Protein AF-A0A7X6LT16-F1 (afdb_monomer)

Secondary structure (DSSP, 8-state):
--HHHHHHHHS-----HHHHHHHHHHHHHHHHHHHHHHHHHTT------THHHIIIIIIHHHHHHHHHHHHHHS---HHHHHHHHHHHHTTHHHHHHHHHHHHHHHHH--SHHHHHHHHHHHHHHHHTHHHHHHHHHHHHHHHHTTSSPPPPS----HHHHHHHHHHHHHHHHHHHH-------

Radius of gyration: 19.16 Å; Cα contacts (8 Å, |Δi|>4): 162; chains: 1; bounding box: 49×52×49 Å

Sequence (184 aa):
MQGWVAALIGSRLRPTYPALSALAAVIWLVVSILIHAVWLLRGAESQPPILMPLLGFVGQLLIGTMSYLLPTTMRGGPGAVRAGVRRLDAGGVFRFTLYNLALVTWLLAQNSALRMAMSLLVLGVLLAFLPLLGSGVKSQLAVLKDKAEPPARGYDAHAVVQLGVAVTTVAVVTVVTGIPTIAF

Solvent-accessible surface area (backbone atoms only — not comparable to full-atom values): 10084 Å² total; per-residue (Å²): 142,67,67,67,60,51,52,61,70,65,48,77,77,76,65,43,40,36,58,52,28,39,52,49,10,51,52,29,40,53,51,46,51,52,53,52,51,53,42,53,76,69,71,50,94,63,80,79,71,60,67,50,33,46,54,39,16,51,49,29,32,51,54,13,48,49,62,52,46,54,45,68,67,65,70,66,61,78,43,22,33,50,33,15,42,55,50,51,38,58,63,27,64,59,49,52,47,52,35,54,53,26,50,47,50,33,75,67,42,83,49,69,66,59,26,50,53,24,49,53,48,36,50,47,54,59,56,53,44,58,64,41,51,55,50,12,53,52,43,19,51,31,31,70,67,73,73,40,81,59,68,73,97,77,82,92,46,71,78,57,50,60,52,49,54,50,52,55,51,56,50,51,52,48,56,72,75,62,64,69,88,76,88,121

pLDDT: mean 70.74, std 12.59, range [34.06, 88.12]

Structure (mmCIF, N/CA/C/O backbone):
data_AF-A0A7X6LT16-F1
#
_entry.id   AF-A0A7X6LT16-F1
#
loop_
_atom_site.group_PDB
_atom_site.id
_atom_site.type_symbol
_atom_site.label_atom_id
_atom_site.label_alt_id
_atom_site.label_comp_id
_atom_site.label_asym_id
_atom_site.label_entity_id
_atom_site.label_seq_id
_atom_site.pdbx_PDB_ins_code
_atom_site.Car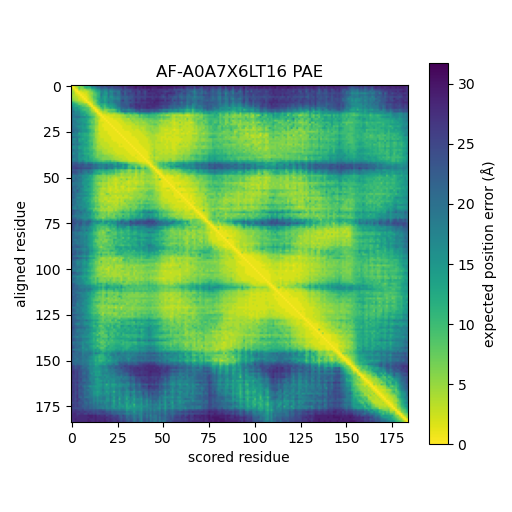tn_x
_atom_site.Cartn_y
_atom_site.Cartn_z
_atom_site.occupancy
_atom_site.B_iso_or_equiv
_atom_site.auth_seq_id
_atom_site.auth_comp_id
_atom_site.auth_asym_id
_atom_site.auth_atom_id
_atom_site.pdbx_PDB_model_num
ATOM 1 N N . MET A 1 1 ? -7.703 -37.193 0.805 1.00 50.16 1 MET A N 1
ATOM 2 C CA . MET A 1 1 ? -7.038 -35.893 1.074 1.00 50.16 1 MET A CA 1
ATOM 3 C C . MET A 1 1 ? -7.789 -34.703 0.431 1.00 50.16 1 MET A C 1
ATOM 5 O O . MET A 1 1 ? -7.155 -33.884 -0.214 1.00 50.16 1 MET A O 1
ATOM 9 N N . GLN A 1 2 ? -9.124 -34.570 0.563 1.00 60.50 2 GLN A N 1
ATOM 10 C CA . GLN A 1 2 ? -9.904 -33.656 -0.315 1.00 60.50 2 GLN A CA 1
ATOM 11 C C . GLN A 1 2 ? -10.831 -32.632 0.384 1.00 60.50 2 GLN A C 1
ATOM 13 O O . GLN A 1 2 ? -11.296 -31.707 -0.271 1.00 60.50 2 GLN A O 1
ATOM 18 N N . GLY A 1 3 ? -11.053 -32.708 1.704 1.00 59.75 3 GLY A N 1
ATOM 19 C CA . GLY A 1 3 ? -11.911 -31.734 2.414 1.00 59.75 3 GLY A CA 1
ATOM 20 C C . GLY A 1 3 ? -11.219 -30.410 2.767 1.00 59.75 3 GLY A C 1
ATOM 21 O O . GLY A 1 3 ? -11.806 -29.338 2.668 1.00 59.75 3 GLY A O 1
ATOM 22 N N . TRP A 1 4 ? -9.938 -30.470 3.129 1.00 50.53 4 TRP A N 1
ATOM 23 C CA . TRP A 1 4 ? -9.161 -29.323 3.620 1.00 50.53 4 TRP A CA 1
ATOM 24 C C . TRP A 1 4 ? -8.823 -28.323 2.507 1.00 50.53 4 TRP A C 1
ATOM 26 O O . TRP A 1 4 ? -8.842 -27.116 2.723 1.00 50.53 4 TRP A O 1
ATOM 36 N N . VAL A 1 5 ? -8.572 -28.827 1.294 1.00 57.88 5 VAL A N 1
ATOM 37 C CA . VAL A 1 5 ? -8.280 -28.008 0.108 1.00 57.88 5 VAL A CA 1
ATOM 38 C C . VAL A 1 5 ? -9.538 -27.263 -0.349 1.00 57.88 5 VAL A C 1
ATOM 40 O O . VAL A 1 5 ? -9.476 -26.068 -0.610 1.00 57.88 5 VAL A O 1
ATOM 43 N N . ALA A 1 6 ? -10.703 -27.919 -0.339 1.00 56.66 6 ALA A N 1
ATOM 44 C CA . ALA A 1 6 ? -11.984 -27.267 -0.616 1.00 56.66 6 ALA A CA 1
ATOM 45 C C . ALA A 1 6 ? -12.377 -26.252 0.474 1.00 56.66 6 ALA A C 1
ATOM 47 O O . ALA A 1 6 ? -12.963 -25.222 0.158 1.00 56.66 6 ALA A O 1
ATOM 48 N N . ALA A 1 7 ? -12.010 -26.487 1.739 1.00 54.34 7 ALA A N 1
ATOM 49 C CA . ALA A 1 7 ? -12.204 -25.521 2.822 1.00 54.34 7 ALA A CA 1
ATOM 50 C C . ALA A 1 7 ? -11.285 -24.289 2.694 1.00 54.34 7 ALA A C 1
ATOM 52 O O . ALA A 1 7 ? -11.718 -23.170 2.968 1.00 54.34 7 ALA A O 1
ATOM 53 N N . LEU A 1 8 ? -10.045 -24.473 2.225 1.00 51.31 8 LEU A N 1
ATOM 54 C CA . LEU A 1 8 ? -9.128 -23.373 1.901 1.00 51.31 8 LEU A CA 1
ATOM 55 C C . LEU A 1 8 ? -9.640 -22.550 0.709 1.00 51.31 8 LEU A C 1
ATOM 57 O O . LEU A 1 8 ? -9.689 -21.323 0.792 1.00 51.31 8 LEU A O 1
ATOM 61 N N . ILE A 1 9 ? -10.089 -23.219 -0.357 1.00 53.44 9 ILE A N 1
ATOM 62 C CA . ILE A 1 9 ? -10.594 -22.587 -1.590 1.00 53.44 9 ILE A CA 1
ATOM 63 C C . ILE A 1 9 ? -11.986 -21.957 -1.386 1.00 53.44 9 ILE A C 1
ATOM 65 O O . ILE A 1 9 ? -12.294 -20.926 -1.976 1.00 53.44 9 ILE A O 1
ATOM 69 N N . GLY A 1 10 ? -12.825 -22.549 -0.532 1.00 44.31 10 GLY A N 1
ATOM 70 C CA . GLY A 1 10 ? -14.183 -22.091 -0.222 1.00 44.31 10 GLY A CA 1
ATOM 71 C C . GLY A 1 10 ? -14.254 -21.011 0.857 1.00 44.31 10 GLY A C 1
ATOM 72 O O . GLY A 1 10 ? -15.321 -20.427 1.075 1.00 44.31 10 GLY A O 1
ATOM 73 N N . SER A 1 11 ? -13.137 -20.709 1.528 1.00 43.31 11 SER A N 1
ATOM 74 C CA . SER A 1 11 ? -13.070 -19.544 2.398 1.00 43.31 11 SER A CA 1
ATOM 75 C C . SER A 1 11 ? -13.257 -18.308 1.520 1.00 43.31 11 SER A C 1
ATOM 77 O O . SER A 1 11 ? -12.430 -17.981 0.672 1.00 43.31 11 SER A O 1
ATOM 79 N N . ARG A 1 12 ? -14.404 -17.633 1.661 1.00 50.56 12 ARG A N 1
ATOM 80 C CA . ARG A 1 12 ? -14.613 -16.319 1.052 1.00 50.56 12 ARG A CA 1
ATOM 81 C C . ARG A 1 12 ? -13.575 -15.400 1.683 1.00 50.56 12 ARG A C 1
ATOM 83 O O . ARG A 1 12 ? -13.837 -14.849 2.753 1.00 50.56 12 ARG A O 1
ATOM 90 N N . LEU A 1 13 ? -12.386 -15.307 1.081 1.00 47.88 13 LEU A N 1
ATOM 91 C CA . LEU A 1 13 ? -11.353 -14.377 1.504 1.00 47.88 13 LEU A CA 1
ATOM 92 C C . LEU A 1 13 ? -12.020 -13.013 1.526 1.00 47.88 13 LEU A C 1
ATOM 94 O O . LEU A 1 13 ? -12.398 -12.483 0.485 1.00 47.88 13 LEU A O 1
ATOM 98 N N . ARG A 1 14 ? -12.243 -12.496 2.735 1.00 55.94 14 ARG A N 1
ATOM 99 C CA . ARG A 1 14 ? -12.723 -11.138 2.933 1.00 55.94 14 ARG A CA 1
ATOM 100 C C . ARG A 1 14 ? -11.511 -10.257 2.664 1.00 55.94 14 ARG A C 1
ATOM 102 O O . ARG A 1 14 ? -10.567 -10.290 3.451 1.00 55.94 14 ARG A O 1
ATOM 109 N N . PRO A 1 15 ? -11.490 -9.526 1.551 1.00 57.03 15 PRO A N 1
ATOM 110 C CA . PRO A 1 15 ? -10.362 -8.707 1.184 1.00 57.03 15 PRO A CA 1
ATOM 111 C C . PRO A 1 15 ? -10.382 -7.446 2.023 1.00 57.03 15 PRO A C 1
ATOM 113 O O . PRO A 1 15 ? -11.049 -6.458 1.726 1.00 57.03 15 PRO A O 1
ATOM 116 N N . THR A 1 16 ? -9.669 -7.528 3.130 1.00 64.81 16 THR A N 1
ATOM 117 C CA . THR A 1 16 ? -9.314 -6.374 3.933 1.00 64.81 16 THR A CA 1
ATOM 118 C C . THR A 1 16 ? -8.084 -5.720 3.309 1.00 64.81 16 THR A C 1
ATOM 120 O O . THR A 1 16 ? -7.302 -6.365 2.599 1.00 64.81 16 THR A O 1
ATOM 123 N N . TYR A 1 17 ? -7.896 -4.427 3.555 1.00 65.38 17 TYR A N 1
ATOM 124 C CA . TYR A 1 17 ? -6.717 -3.709 3.080 1.00 65.38 17 TYR A CA 1
ATOM 125 C C . TYR A 1 17 ? -5.390 -4.377 3.508 1.00 65.38 17 TYR A C 1
ATOM 127 O O . TYR A 1 17 ? -4.515 -4.528 2.651 1.00 65.38 17 TYR A O 1
ATOM 135 N N . PRO A 1 18 ? -5.240 -4.876 4.757 1.00 72.44 18 PRO A N 1
ATOM 136 C CA . PRO A 1 18 ? -4.084 -5.672 5.167 1.00 72.44 18 PRO A CA 1
ATOM 137 C C . PRO A 1 18 ? -3.790 -6.869 4.260 1.00 72.44 18 PRO A C 1
ATOM 139 O O . PRO A 1 18 ? -2.642 -7.075 3.873 1.00 72.44 18 PRO A O 1
ATOM 142 N N . ALA A 1 19 ? -4.820 -7.643 3.899 1.00 69.06 19 ALA A N 1
ATOM 143 C CA . ALA A 1 19 ? -4.662 -8.845 3.087 1.00 69.06 19 ALA A CA 1
ATOM 144 C C . ALA A 1 19 ? -4.250 -8.506 1.646 1.00 69.06 19 ALA A C 1
ATOM 146 O O . ALA A 1 19 ? -3.342 -9.131 1.101 1.00 69.06 19 ALA A O 1
ATOM 147 N N . LEU A 1 20 ? -4.868 -7.478 1.053 1.00 69.88 20 LEU A N 1
ATOM 148 C CA . LEU A 1 20 ? -4.522 -7.000 -0.290 1.00 69.88 20 LEU A CA 1
ATOM 149 C C . LEU A 1 20 ? -3.093 -6.444 -0.348 1.00 69.88 20 LEU A C 1
ATOM 151 O O . LEU A 1 20 ? -2.340 -6.767 -1.262 1.00 69.88 20 LEU A O 1
ATOM 155 N N . SER A 1 21 ? -2.703 -5.645 0.648 1.00 75.12 21 SER A N 1
ATOM 156 C CA . SER A 1 21 ? -1.362 -5.061 0.737 1.00 75.12 21 SER A CA 1
ATOM 157 C C . SER A 1 21 ? -0.282 -6.130 0.941 1.00 75.12 21 SER A C 1
ATOM 159 O O . SER A 1 21 ? 0.774 -6.057 0.322 1.00 75.12 21 SER A O 1
ATOM 161 N N . ALA A 1 22 ? -0.553 -7.158 1.754 1.00 76.25 22 ALA A N 1
ATOM 162 C CA . ALA A 1 22 ? 0.363 -8.282 1.940 1.00 76.25 22 ALA A CA 1
ATOM 163 C C . ALA A 1 22 ? 0.531 -9.116 0.659 1.00 76.25 22 ALA A C 1
ATOM 165 O O . ALA A 1 22 ? 1.651 -9.476 0.303 1.00 76.25 22 ALA A O 1
ATOM 166 N N . LEU A 1 23 ? -0.563 -9.390 -0.062 1.00 75.69 23 LEU A N 1
ATOM 167 C CA . LEU A 1 23 ? -0.511 -10.121 -1.329 1.00 75.69 23 LEU A CA 1
ATOM 168 C C . LEU A 1 23 ? 0.286 -9.351 -2.391 1.00 75.69 23 LEU A C 1
ATOM 170 O O . LEU A 1 23 ? 1.146 -9.930 -3.051 1.00 75.69 23 LEU A O 1
ATOM 174 N N . ALA A 1 24 ? 0.055 -8.044 -2.518 1.00 74.06 24 ALA A N 1
ATOM 175 C CA . ALA A 1 24 ? 0.825 -7.213 -3.439 1.00 74.06 24 ALA A CA 1
ATOM 176 C C . ALA A 1 24 ? 2.308 -7.137 -3.059 1.00 74.06 24 ALA A C 1
ATOM 178 O O . ALA A 1 24 ? 3.152 -7.238 -3.947 1.00 74.06 24 ALA A O 1
ATOM 179 N N . ALA A 1 25 ? 2.636 -7.072 -1.765 1.00 76.94 25 ALA A N 1
ATOM 180 C CA . ALA A 1 25 ? 4.022 -7.097 -1.314 1.00 76.94 25 ALA A CA 1
ATOM 181 C C . ALA A 1 25 ? 4.747 -8.373 -1.773 1.00 76.94 25 ALA A C 1
ATOM 183 O O . ALA A 1 25 ? 5.861 -8.304 -2.292 1.00 76.94 25 ALA A O 1
ATOM 184 N N . VAL A 1 26 ? 4.104 -9.538 -1.632 1.00 75.56 26 VAL A N 1
ATOM 185 C CA . VAL A 1 26 ? 4.654 -10.818 -2.109 1.00 75.56 26 VAL A CA 1
ATOM 186 C C . VAL A 1 26 ? 4.839 -10.808 -3.627 1.00 75.56 26 VAL A C 1
ATOM 188 O O . VAL A 1 26 ? 5.882 -11.243 -4.109 1.00 75.56 26 VAL A O 1
ATOM 191 N N . ILE A 1 27 ? 3.875 -10.270 -4.382 1.00 78.31 27 ILE A N 1
ATOM 192 C CA . ILE A 1 27 ? 3.998 -10.133 -5.840 1.00 78.31 27 ILE A CA 1
ATOM 193 C C . ILE A 1 27 ? 5.218 -9.274 -6.198 1.00 78.31 27 ILE A C 1
ATOM 195 O O . ILE A 1 27 ? 6.037 -9.696 -7.011 1.00 78.31 27 ILE A O 1
ATOM 199 N N . TRP A 1 28 ? 5.393 -8.112 -5.563 1.00 77.50 28 TRP A N 1
ATOM 200 C CA . TRP A 1 28 ? 6.551 -7.242 -5.791 1.00 77.50 28 TRP A CA 1
ATOM 201 C C . TRP A 1 28 ? 7.880 -7.919 -5.462 1.00 77.50 28 TRP A C 1
ATOM 203 O O . TRP A 1 28 ? 8.844 -7.766 -6.214 1.00 77.50 28 TRP A O 1
ATOM 213 N N . LEU A 1 29 ? 7.927 -8.697 -4.379 1.00 79.69 29 LEU A N 1
ATOM 214 C CA . LEU A 1 29 ? 9.110 -9.469 -4.014 1.00 79.69 29 LEU A CA 1
ATOM 215 C C . LEU A 1 29 ? 9.461 -10.479 -5.111 1.00 79.69 29 LEU A C 1
ATOM 217 O O . LEU A 1 29 ? 10.578 -10.456 -5.626 1.00 79.69 29 LEU A O 1
ATOM 221 N N . VAL A 1 30 ? 8.500 -11.314 -5.515 1.00 78.62 30 VAL A N 1
ATOM 222 C CA . VAL A 1 30 ? 8.700 -12.332 -6.557 1.00 78.62 30 VAL A CA 1
ATOM 223 C C . VAL A 1 30 ? 9.152 -11.688 -7.867 1.00 78.62 30 VAL A C 1
ATOM 225 O O . VAL A 1 30 ? 10.136 -12.127 -8.455 1.00 78.62 30 VAL A O 1
ATOM 228 N N . VAL A 1 31 ? 8.495 -10.610 -8.297 1.00 77.06 31 VAL A N 1
ATOM 229 C CA . VAL A 1 31 ? 8.849 -9.902 -9.535 1.00 77.06 31 VAL A CA 1
ATOM 230 C C . VAL A 1 31 ? 10.266 -9.328 -9.463 1.00 77.06 31 VAL A C 1
ATOM 232 O O . VAL A 1 31 ? 11.032 -9.496 -10.410 1.00 77.06 31 VAL A O 1
ATOM 235 N N . SER A 1 32 ? 10.649 -8.698 -8.348 1.00 77.81 32 SER A N 1
ATOM 236 C CA . SER A 1 32 ? 11.998 -8.135 -8.188 1.00 77.81 32 SER A CA 1
ATOM 237 C C . SER A 1 32 ? 13.097 -9.202 -8.275 1.00 77.81 32 SER A C 1
ATOM 239 O O . SER A 1 32 ? 14.120 -8.981 -8.925 1.00 77.81 32 SER A O 1
ATOM 241 N N . ILE A 1 33 ? 12.852 -10.385 -7.697 1.00 82.19 33 ILE A N 1
ATOM 242 C CA . ILE A 1 33 ? 13.766 -11.531 -7.754 1.00 82.19 33 ILE A CA 1
ATOM 243 C C . ILE A 1 33 ? 13.855 -12.070 -9.182 1.00 82.19 33 ILE A C 1
ATOM 245 O O . ILE A 1 33 ? 14.957 -12.283 -9.679 1.00 82.19 33 ILE A O 1
ATOM 249 N N . LEU A 1 34 ? 12.717 -12.265 -9.857 1.00 82.56 34 LEU A N 1
ATOM 250 C CA . LEU A 1 34 ? 12.684 -12.788 -11.225 1.00 82.56 34 LEU A CA 1
ATOM 251 C C . LEU A 1 34 ? 13.397 -11.861 -12.209 1.00 82.56 34 LEU A C 1
ATOM 253 O O . LEU A 1 34 ? 14.179 -12.337 -13.027 1.00 82.56 34 LEU A O 1
ATOM 257 N N . ILE A 1 35 ? 13.172 -10.548 -12.109 1.00 79.00 35 ILE A N 1
ATOM 258 C CA . ILE A 1 35 ? 13.882 -9.567 -12.933 1.00 79.00 35 ILE A CA 1
ATOM 259 C C . ILE A 1 35 ? 15.383 -9.697 -12.687 1.00 79.00 35 ILE A C 1
ATOM 261 O O . ILE A 1 35 ? 16.127 -9.939 -13.633 1.00 79.00 35 ILE A O 1
ATOM 265 N N . HIS A 1 36 ? 15.835 -9.612 -11.434 1.00 78.75 36 HIS A N 1
ATOM 266 C CA . HIS A 1 36 ? 17.263 -9.687 -11.127 1.00 78.75 36 HIS A CA 1
ATOM 267 C C . HIS A 1 36 ? 17.902 -11.008 -11.588 1.00 78.75 36 HIS A C 1
ATOM 269 O O . HIS A 1 36 ? 18.980 -10.996 -12.177 1.00 78.75 36 HIS A O 1
ATOM 275 N N . ALA A 1 37 ? 17.207 -12.136 -11.415 1.00 81.56 37 ALA A N 1
ATOM 276 C CA . ALA A 1 37 ? 17.652 -13.435 -11.907 1.00 81.56 37 ALA A CA 1
ATOM 277 C C . ALA A 1 37 ? 17.819 -13.447 -13.437 1.00 81.56 37 ALA A C 1
ATOM 279 O O . ALA A 1 37 ? 18.831 -13.929 -13.936 1.00 81.56 37 ALA A O 1
ATOM 280 N N . VAL A 1 38 ? 16.874 -12.873 -14.192 1.00 80.12 38 VAL A N 1
ATOM 281 C CA . VAL A 1 38 ? 16.978 -12.762 -15.658 1.00 80.12 38 VAL A CA 1
ATOM 282 C C . VAL A 1 38 ? 18.161 -11.885 -16.079 1.00 80.12 38 VAL A C 1
ATOM 284 O O . VAL A 1 38 ? 18.839 -12.226 -17.045 1.00 80.12 38 VAL A O 1
ATOM 287 N N . TRP A 1 39 ? 18.438 -10.787 -15.370 1.00 79.62 39 TRP A N 1
ATOM 288 C CA . TRP A 1 39 ? 19.600 -9.929 -15.643 1.00 79.62 39 TRP A CA 1
ATOM 289 C C . TRP A 1 39 ? 20.927 -10.667 -15.422 1.00 79.62 39 TRP A C 1
ATOM 291 O O . TRP A 1 39 ? 21.784 -10.651 -16.305 1.00 79.62 39 TRP A O 1
ATOM 301 N N . LEU A 1 40 ? 21.056 -11.386 -14.302 1.00 82.31 40 LEU A N 1
ATOM 302 C CA . LEU A 1 40 ? 22.233 -12.209 -14.004 1.00 82.31 40 LEU A CA 1
ATOM 303 C C . LEU A 1 40 ? 22.444 -13.307 -15.057 1.00 82.31 40 LEU A C 1
ATOM 305 O O . LEU A 1 40 ? 23.556 -13.494 -15.544 1.00 82.31 40 LEU A O 1
ATOM 309 N N . LEU A 1 41 ? 21.372 -13.993 -15.467 1.00 85.44 41 LEU A N 1
ATOM 310 C CA . LEU A 1 41 ? 21.430 -15.034 -16.501 1.00 85.44 41 LEU A CA 1
ATOM 311 C C . LEU A 1 41 ? 21.820 -14.495 -17.885 1.00 85.44 41 LEU A C 1
ATOM 313 O O . LEU A 1 41 ? 22.342 -15.243 -18.707 1.00 85.44 41 LEU A O 1
ATOM 317 N N . ARG A 1 42 ? 21.583 -13.206 -18.155 1.00 83.00 42 ARG A N 1
ATOM 318 C CA . ARG A 1 42 ? 21.998 -12.527 -19.393 1.00 83.00 42 ARG A CA 1
ATOM 319 C C . ARG A 1 42 ? 23.446 -12.026 -19.352 1.00 83.00 42 ARG A C 1
ATOM 321 O O . ARG A 1 42 ? 23.879 -11.397 -20.312 1.00 83.00 42 ARG A O 1
ATOM 328 N N . GLY A 1 43 ? 24.182 -12.293 -18.272 1.00 78.25 43 GLY A N 1
ATOM 329 C CA . GLY A 1 43 ? 25.577 -11.878 -18.117 1.00 78.25 43 GLY A CA 1
ATOM 330 C C . GLY A 1 43 ? 25.753 -10.375 -17.895 1.00 78.25 43 GLY A C 1
ATOM 331 O O . GLY A 1 43 ? 26.832 -9.848 -18.143 1.00 78.25 43 GLY A O 1
ATOM 332 N N . ALA A 1 44 ? 24.705 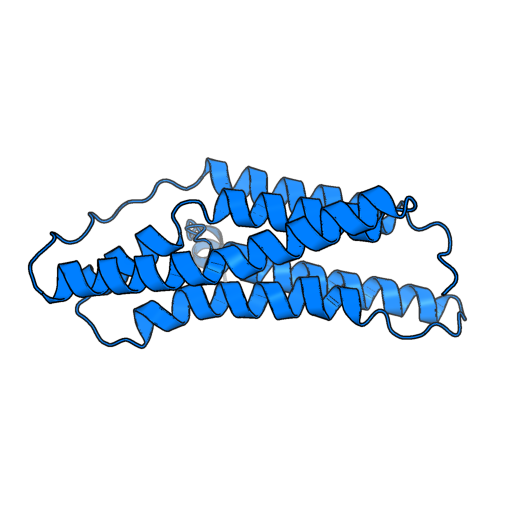-9.671 -17.464 1.00 74.44 44 ALA A N 1
ATOM 333 C CA . ALA A 1 44 ? 24.813 -8.258 -17.139 1.00 74.44 44 ALA A CA 1
ATOM 334 C C . ALA A 1 44 ? 25.423 -8.080 -15.741 1.00 74.44 44 ALA A C 1
ATOM 336 O O . ALA A 1 44 ? 24.865 -8.562 -14.753 1.00 74.44 44 ALA A O 1
ATOM 337 N N . GLU A 1 45 ? 26.523 -7.331 -15.638 1.00 64.19 45 GLU A N 1
ATOM 338 C CA . GLU A 1 45 ? 26.979 -6.783 -14.357 1.00 64.19 45 GLU A CA 1
ATOM 339 C C . GLU A 1 45 ? 26.054 -5.628 -13.956 1.00 64.19 45 GLU A C 1
ATOM 341 O O . GLU A 1 45 ? 26.325 -4.460 -14.213 1.00 64.19 45 GLU A O 1
ATOM 346 N N . SER A 1 46 ? 24.893 -5.963 -13.392 1.00 64.81 46 SER A N 1
ATOM 347 C CA . SER A 1 46 ? 23.914 -4.976 -12.932 1.00 64.81 46 SER A CA 1
ATOM 348 C C . SER A 1 46 ? 23.878 -4.917 -11.411 1.00 64.81 46 SER A C 1
ATOM 350 O O . SER A 1 46 ? 23.786 -5.960 -10.752 1.00 64.81 46 SER A O 1
ATOM 352 N N . GLN A 1 47 ? 23.850 -3.707 -10.851 1.00 73.19 47 GLN A N 1
ATOM 353 C CA . GLN A 1 47 ? 23.545 -3.519 -9.435 1.00 73.19 47 GLN A CA 1
ATOM 354 C C . GLN A 1 47 ? 22.153 -4.091 -9.098 1.00 73.19 47 GLN A C 1
ATOM 356 O O . GLN A 1 47 ? 21.232 -4.017 -9.919 1.00 73.19 47 GLN A O 1
ATOM 361 N N . PRO A 1 48 ? 21.961 -4.663 -7.895 1.00 71.38 48 PRO A N 1
ATOM 362 C CA . PRO A 1 48 ? 20.669 -5.201 -7.492 1.00 71.38 48 PRO A CA 1
ATOM 363 C C . PRO A 1 48 ? 19.594 -4.097 -7.466 1.00 71.38 48 PRO A C 1
ATOM 365 O O . PRO A 1 48 ? 19.859 -2.991 -6.985 1.00 71.38 48 PRO A O 1
ATOM 368 N N . PRO A 1 49 ? 18.357 -4.368 -7.932 1.00 75.06 49 PRO A N 1
ATOM 369 C CA . PRO A 1 49 ? 17.317 -3.351 -8.094 1.00 75.06 49 PRO A CA 1
ATOM 370 C C . PRO A 1 49 ? 16.634 -3.001 -6.760 1.00 75.06 49 PRO A C 1
ATOM 372 O O . PRO A 1 49 ? 15.434 -3.196 -6.614 1.00 75.06 49 PRO A O 1
ATOM 375 N N . ILE A 1 50 ? 17.378 -2.473 -5.781 1.00 80.06 50 ILE A N 1
ATOM 376 C CA . ILE A 1 50 ? 16.969 -2.311 -4.367 1.00 80.06 50 ILE A CA 1
ATOM 377 C C . ILE A 1 50 ? 15.666 -1.513 -4.189 1.00 80.06 50 ILE A C 1
ATOM 379 O O . ILE A 1 50 ? 14.865 -1.826 -3.308 1.00 80.06 50 ILE A O 1
ATOM 383 N N . LEU A 1 51 ? 15.412 -0.505 -5.028 1.00 79.81 51 LEU A N 1
ATOM 384 C CA . LEU A 1 51 ? 14.233 0.361 -4.895 1.00 79.81 51 LEU A CA 1
ATOM 385 C C . LEU A 1 51 ? 12.913 -0.384 -5.138 1.00 79.81 51 LEU A C 1
ATOM 387 O O . LEU A 1 51 ? 11.902 -0.062 -4.515 1.00 79.81 51 LEU A O 1
ATOM 391 N N . MET A 1 52 ? 12.922 -1.397 -6.005 1.00 79.25 52 MET A N 1
ATOM 392 C CA . MET A 1 52 ? 11.730 -2.162 -6.368 1.00 79.25 52 MET A CA 1
ATOM 393 C C . MET A 1 52 ? 11.189 -3.017 -5.200 1.00 79.25 52 MET A C 1
ATOM 395 O O . MET A 1 52 ? 10.032 -2.814 -4.827 1.00 79.25 52 MET A O 1
ATOM 399 N N . PRO A 1 53 ? 11.973 -3.908 -4.552 1.00 80.94 53 PRO A N 1
ATOM 400 C CA . PRO A 1 53 ? 11.528 -4.618 -3.357 1.00 80.94 53 PRO A CA 1
ATOM 401 C C . PRO A 1 53 ? 11.385 -3.687 -2.146 1.00 80.94 53 PRO A C 1
ATOM 403 O O . PRO A 1 53 ? 10.522 -3.925 -1.305 1.00 80.94 53 PRO A O 1
ATOM 406 N N . LEU A 1 54 ? 12.160 -2.602 -2.035 1.00 82.94 54 LEU A N 1
ATOM 407 C CA . LEU A 1 54 ? 12.016 -1.680 -0.905 1.00 82.94 54 LEU A CA 1
ATOM 408 C C . LEU A 1 54 ? 10.645 -0.987 -0.906 1.00 82.94 54 LEU A C 1
ATOM 410 O O . LEU A 1 54 ? 9.943 -0.985 0.104 1.00 82.94 54 LEU A O 1
ATOM 414 N N . LEU A 1 55 ? 10.235 -0.422 -2.042 1.00 82.06 55 LEU A N 1
ATOM 415 C CA . LEU A 1 55 ? 8.949 0.266 -2.146 1.00 82.06 55 LEU A CA 1
ATOM 416 C C . LEU A 1 55 ? 7.798 -0.738 -2.280 1.00 82.06 55 LEU A C 1
ATOM 418 O O . LEU A 1 55 ? 6.843 -0.691 -1.508 1.00 82.06 55 LEU A O 1
ATOM 422 N N . GLY A 1 56 ? 7.919 -1.685 -3.211 1.00 79.94 56 GLY A N 1
ATOM 423 C CA . GLY A 1 56 ? 6.859 -2.631 -3.541 1.00 79.94 56 GLY A CA 1
ATOM 424 C C . GLY A 1 56 ? 6.615 -3.697 -2.474 1.00 79.94 56 GLY A C 1
ATOM 425 O O . GLY A 1 56 ? 5.468 -3.980 -2.157 1.00 79.94 56 GLY A O 1
ATOM 426 N N . PHE A 1 57 ? 7.667 -4.264 -1.880 1.00 83.19 57 PHE A N 1
ATOM 427 C CA . PHE A 1 57 ? 7.528 -5.292 -0.845 1.00 83.19 57 PHE A CA 1
ATOM 428 C C . PHE A 1 57 ? 7.548 -4.690 0.560 1.00 83.19 57 PHE A C 1
ATOM 430 O O . PHE A 1 57 ? 6.548 -4.782 1.270 1.00 83.19 57 PHE A O 1
ATOM 437 N N . VAL A 1 58 ? 8.642 -4.041 0.973 1.00 83.44 58 VAL A N 1
ATOM 438 C CA . VAL A 1 58 ? 8.803 -3.606 2.374 1.00 83.44 58 VAL A CA 1
ATOM 439 C C . VAL A 1 58 ? 7.763 -2.550 2.751 1.00 83.44 58 VAL A C 1
ATOM 441 O O . VAL A 1 58 ? 7.096 -2.686 3.778 1.00 83.44 58 VAL A O 1
ATOM 444 N N . GLY A 1 59 ? 7.565 -1.536 1.903 1.00 81.75 59 GLY A N 1
ATOM 445 C CA . GLY A 1 59 ? 6.580 -0.477 2.139 1.00 81.75 59 GLY A CA 1
ATOM 446 C C . GLY A 1 59 ? 5.147 -1.006 2.267 1.00 81.75 59 GLY A C 1
ATOM 447 O O . GLY A 1 59 ? 4.447 -0.691 3.233 1.00 81.75 59 GLY A O 1
ATOM 448 N N . GLN A 1 60 ? 4.712 -1.851 1.327 1.00 81.00 60 GLN A N 1
ATOM 449 C CA . GLN A 1 60 ? 3.361 -2.423 1.343 1.00 81.00 60 GLN A CA 1
ATOM 450 C C . GLN A 1 60 ? 3.158 -3.444 2.459 1.00 81.00 60 GLN A C 1
ATOM 452 O O . GLN A 1 60 ? 2.090 -3.468 3.080 1.00 81.00 60 GLN A O 1
ATOM 457 N N . LEU A 1 61 ? 4.163 -4.274 2.741 1.00 83.00 61 LEU A N 1
ATOM 458 C CA . LEU A 1 61 ? 4.068 -5.267 3.800 1.00 83.00 61 LEU A CA 1
ATOM 459 C C . LEU A 1 61 ? 3.954 -4.581 5.157 1.00 83.00 61 LEU A C 1
ATOM 461 O O . LEU A 1 61 ? 3.075 -4.945 5.935 1.00 83.00 61 LEU A O 1
ATOM 465 N N . LEU A 1 62 ? 4.781 -3.565 5.421 1.00 83.69 62 LEU A N 1
ATOM 466 C CA . LEU A 1 62 ? 4.765 -2.823 6.678 1.00 83.69 62 LEU A CA 1
ATOM 467 C C . LEU A 1 62 ? 3.417 -2.134 6.901 1.00 83.69 62 LEU A C 1
ATOM 469 O O . LEU A 1 62 ? 2.808 -2.290 7.956 1.00 83.69 62 LEU A O 1
ATOM 473 N N . ILE A 1 63 ? 2.908 -1.407 5.905 1.00 81.12 63 ILE A N 1
ATOM 474 C CA . ILE A 1 63 ? 1.628 -0.702 6.046 1.00 81.12 63 ILE A CA 1
ATOM 475 C C . ILE A 1 63 ? 0.465 -1.689 6.186 1.00 81.12 63 ILE A C 1
ATOM 477 O O . ILE A 1 63 ? -0.409 -1.499 7.038 1.00 81.12 63 ILE A O 1
ATOM 481 N N . GLY A 1 64 ? 0.463 -2.759 5.389 1.00 80.00 64 GLY A N 1
ATOM 482 C CA . GLY A 1 64 ? -0.554 -3.805 5.449 1.00 80.00 64 GLY A CA 1
ATOM 483 C C . GLY A 1 64 ? -0.590 -4.492 6.810 1.00 80.00 64 GLY A C 1
ATOM 484 O O . GLY A 1 64 ? -1.644 -4.570 7.441 1.00 80.00 64 GLY A O 1
ATOM 485 N N . THR A 1 65 ? 0.569 -4.926 7.305 1.00 80.44 65 THR A N 1
ATOM 486 C CA . THR A 1 65 ? 0.677 -5.581 8.615 1.00 80.44 65 THR A CA 1
ATOM 487 C C . THR A 1 65 ? 0.345 -4.634 9.759 1.00 80.44 65 THR A C 1
ATOM 489 O O . THR A 1 65 ? -0.446 -5.008 10.620 1.00 80.44 65 THR A O 1
ATOM 492 N N . MET A 1 66 ? 0.845 -3.394 9.764 1.00 76.56 66 MET A N 1
ATOM 493 C CA . MET A 1 66 ? 0.537 -2.425 10.826 1.00 76.56 66 MET A CA 1
ATOM 494 C C . MET A 1 66 ? -0.950 -2.078 10.894 1.00 76.56 66 MET A C 1
ATOM 496 O O . MET A 1 66 ? -1.497 -1.933 11.986 1.00 76.56 66 MET A O 1
ATOM 500 N N . SER A 1 67 ? -1.635 -2.029 9.751 1.00 74.56 67 SER A N 1
ATOM 501 C CA . SER A 1 67 ? -3.088 -1.814 9.699 1.00 74.56 67 SER A CA 1
ATOM 502 C C . SER A 1 67 ? -3.883 -2.911 10.421 1.00 74.56 67 SER A C 1
ATOM 504 O O . SER A 1 67 ? -4.994 -2.662 10.883 1.00 74.56 67 SER A O 1
ATOM 506 N N . TYR A 1 68 ? -3.320 -4.118 10.542 1.00 72.69 68 TYR A N 1
ATOM 507 C CA . TYR A 1 68 ? -3.935 -5.247 11.241 1.00 72.69 68 TYR A CA 1
ATOM 508 C C . TYR A 1 68 ? -3.405 -5.439 12.667 1.00 72.69 68 TYR A C 1
ATOM 510 O O . TYR A 1 68 ? -4.167 -5.751 13.585 1.00 72.69 68 TYR A O 1
ATOM 518 N N . LEU A 1 69 ? -2.104 -5.239 12.874 1.00 77.69 69 LEU A N 1
ATOM 519 C CA . LEU A 1 69 ? -1.462 -5.428 14.170 1.00 77.69 69 LEU A CA 1
ATOM 520 C C . LEU A 1 69 ? -1.885 -4.351 15.165 1.00 77.69 69 LEU A C 1
ATOM 522 O O . LEU A 1 69 ? -2.127 -4.662 16.326 1.00 77.69 69 LEU A O 1
ATOM 526 N N . LEU A 1 70 ? -2.039 -3.099 14.734 1.00 74.69 70 LEU A N 1
ATOM 527 C CA . LEU A 1 70 ? -2.325 -1.995 15.651 1.00 74.69 70 LEU A CA 1
ATOM 528 C C . LEU A 1 70 ? -3.687 -2.153 16.366 1.00 74.69 70 LEU A C 1
ATOM 530 O O . LEU A 1 70 ? -3.715 -2.089 17.595 1.00 74.69 70 LEU A O 1
ATOM 534 N N . PRO A 1 71 ? -4.794 -2.497 15.675 1.00 66.75 71 PRO A N 1
ATOM 535 C CA . PRO A 1 71 ? -6.069 -2.768 16.343 1.00 66.75 71 PRO A CA 1
ATOM 536 C C . PRO A 1 71 ? -6.054 -4.023 17.224 1.00 66.75 71 PRO A C 1
ATOM 538 O O . PRO A 1 71 ? -6.715 -4.056 18.261 1.00 66.75 71 PRO A O 1
ATOM 541 N N . THR A 1 72 ? -5.328 -5.066 16.812 1.00 69.56 72 THR A N 1
ATOM 542 C CA . THR A 1 72 ? -5.342 -6.377 17.487 1.00 69.56 72 THR A CA 1
ATOM 543 C C . THR A 1 72 ? -4.435 -6.420 18.718 1.00 69.56 72 THR A C 1
ATOM 545 O O . THR A 1 72 ? -4.738 -7.122 19.680 1.00 69.56 72 THR A O 1
ATOM 548 N N . THR A 1 73 ? -3.366 -5.621 18.731 1.00 76.38 73 THR A N 1
ATOM 549 C CA . THR A 1 73 ? -2.429 -5.499 19.862 1.00 76.38 73 THR A CA 1
ATOM 550 C C . THR A 1 73 ? -2.889 -4.512 20.931 1.00 76.38 73 THR A C 1
ATOM 552 O O . THR A 1 73 ? -2.578 -4.709 22.104 1.00 76.38 73 THR A O 1
ATOM 555 N N . MET A 1 74 ? -3.698 -3.506 20.576 1.00 68.38 74 MET A N 1
ATOM 556 C CA . MET A 1 74 ? -4.205 -2.469 21.489 1.00 68.38 74 MET A CA 1
ATOM 557 C C . MET A 1 74 ? -5.178 -2.955 22.586 1.00 68.38 74 MET A C 1
ATOM 559 O O . MET A 1 74 ? -5.747 -2.111 23.265 1.00 68.38 74 MET A O 1
ATOM 563 N N . ARG A 1 75 ? -5.358 -4.273 22.788 1.00 63.22 75 ARG A N 1
ATOM 564 C CA . ARG A 1 75 ? -6.211 -4.912 23.819 1.00 63.22 75 ARG A CA 1
ATOM 565 C C . ARG A 1 75 ? -7.542 -4.176 24.053 1.00 63.22 75 ARG A C 1
ATOM 567 O O . ARG A 1 75 ? -7.653 -3.271 24.868 1.00 63.22 75 ARG A O 1
ATOM 574 N N . GLY A 1 76 ? -8.597 -4.617 23.376 1.00 66.69 76 GLY A N 1
ATOM 575 C CA . GLY A 1 76 ? -9.957 -4.121 23.589 1.00 66.69 76 GLY A CA 1
ATOM 576 C C . GLY A 1 76 ? -10.988 -5.181 23.226 1.00 66.69 76 GLY A C 1
ATOM 577 O O . GLY A 1 76 ? -10.676 -6.128 22.502 1.00 66.69 76 GLY A O 1
ATOM 578 N N . GLY A 1 77 ? -12.217 -5.040 23.732 1.00 77.19 77 GLY A N 1
ATOM 579 C CA . GLY A 1 77 ? -13.299 -5.979 23.432 1.00 77.19 77 GLY A CA 1
ATOM 580 C C . GLY A 1 77 ? -13.540 -6.135 21.916 1.00 77.19 77 GLY A C 1
ATOM 581 O O . GLY A 1 77 ? -13.253 -5.209 21.148 1.00 77.19 77 GLY A O 1
ATOM 582 N N . PRO A 1 78 ? -14.112 -7.265 21.449 1.00 75.38 78 PRO A N 1
ATOM 583 C CA . PRO A 1 78 ? -14.236 -7.588 20.022 1.00 75.38 78 PRO A CA 1
ATOM 584 C C . PRO A 1 78 ? -14.926 -6.510 19.171 1.00 75.38 78 PRO A C 1
ATOM 586 O O . PRO A 1 78 ? -14.700 -6.441 17.965 1.00 75.38 78 PRO A O 1
ATOM 589 N N . GLY A 1 79 ? -15.795 -5.691 19.772 1.00 74.56 79 GLY A N 1
ATOM 590 C CA . GLY A 1 79 ? -16.459 -4.564 19.111 1.00 74.56 79 GLY A CA 1
ATOM 591 C C . GLY A 1 79 ? -15.529 -3.392 18.790 1.00 74.56 79 GLY A C 1
ATOM 592 O O . GLY A 1 79 ? -15.590 -2.853 17.686 1.00 74.56 79 GLY A O 1
ATOM 593 N N . ALA A 1 80 ? -14.624 -3.049 19.708 1.00 73.75 80 ALA A N 1
ATOM 594 C CA . ALA A 1 80 ? -13.692 -1.935 19.550 1.00 73.75 80 ALA A CA 1
ATOM 595 C C . ALA A 1 80 ? -12.656 -2.217 18.449 1.00 73.75 80 ALA A C 1
ATOM 597 O O . ALA A 1 80 ? -12.379 -1.354 17.617 1.00 73.75 80 ALA A O 1
ATOM 598 N N . VAL A 1 81 ? -12.163 -3.460 18.376 1.00 75.19 81 VAL A N 1
ATOM 599 C CA . VAL A 1 81 ? -11.246 -3.905 17.311 1.00 75.19 81 VAL A CA 1
ATOM 600 C C . VAL A 1 81 ? -11.910 -3.798 15.933 1.00 75.19 81 VAL A C 1
ATOM 602 O O . VAL A 1 81 ? -11.303 -3.293 14.991 1.00 75.19 81 VAL A O 1
ATOM 605 N N . ARG A 1 82 ? -13.186 -4.200 15.803 1.00 74.06 82 ARG A N 1
ATOM 606 C CA . ARG A 1 82 ? -13.928 -4.090 14.531 1.00 74.06 82 ARG A CA 1
ATOM 607 C C . ARG A 1 82 ? -14.110 -2.644 14.072 1.00 74.06 82 ARG A C 1
ATOM 609 O O . ARG A 1 82 ? -14.053 -2.393 12.872 1.00 74.06 82 ARG A O 1
ATOM 616 N N . ALA A 1 83 ? -14.321 -1.707 14.996 1.00 76.12 83 ALA A N 1
ATOM 617 C CA . ALA A 1 83 ? -14.430 -0.285 14.668 1.00 76.12 83 ALA A CA 1
ATOM 618 C C . ALA A 1 83 ? -13.119 0.273 14.101 1.00 76.12 83 ALA A C 1
ATOM 620 O O . ALA A 1 83 ? -13.135 0.885 13.030 1.00 76.12 83 ALA A O 1
ATOM 621 N N . GLY A 1 84 ? -11.993 -0.031 14.757 1.00 71.38 84 GLY A N 1
ATOM 622 C CA . GLY A 1 84 ? -10.662 0.342 14.278 1.00 71.38 84 GLY A CA 1
ATOM 623 C C . GLY A 1 84 ? -10.363 -0.225 12.888 1.00 71.38 84 GLY A C 1
ATOM 624 O O . GLY A 1 84 ? -10.010 0.526 11.979 1.00 71.38 84 GLY A O 1
ATOM 625 N N . VAL A 1 85 ? -10.593 -1.529 12.690 1.00 72.38 85 VAL A N 1
ATOM 626 C CA . VAL A 1 85 ? -10.373 -2.204 11.397 1.00 72.38 85 VAL A CA 1
ATOM 627 C C . VAL A 1 85 ? -11.253 -1.612 10.297 1.00 72.38 85 VAL A C 1
ATOM 629 O O . VAL A 1 85 ? -10.741 -1.255 9.243 1.00 72.38 85 VAL A O 1
ATOM 632 N N . ARG A 1 86 ? -12.556 -1.409 10.539 1.00 74.25 86 ARG A N 1
ATOM 633 C CA . ARG A 1 86 ? -13.470 -0.841 9.531 1.00 74.25 86 ARG A CA 1
ATOM 634 C C . ARG A 1 86 ? -13.047 0.560 9.096 1.00 74.25 86 ARG A C 1
ATOM 636 O O . ARG A 1 86 ? -13.238 0.925 7.938 1.00 74.25 86 ARG A O 1
ATOM 643 N N . ARG A 1 87 ? -12.496 1.361 10.014 1.00 73.31 87 ARG A N 1
ATOM 644 C CA . ARG A 1 87 ? -12.021 2.706 9.686 1.00 73.31 87 ARG A CA 1
ATOM 645 C C . ARG A 1 87 ? -10.701 2.686 8.922 1.00 73.31 87 ARG A C 1
ATOM 647 O O . ARG A 1 87 ? -10.545 3.498 8.016 1.00 73.31 87 ARG A O 1
ATOM 654 N N . LEU A 1 88 ? -9.799 1.765 9.251 1.00 69.62 88 LEU A N 1
ATOM 655 C CA . LEU A 1 88 ? -8.542 1.568 8.523 1.00 69.62 88 LEU A CA 1
ATOM 656 C C . LEU A 1 88 ? -8.762 0.973 7.125 1.00 69.62 88 LEU A C 1
ATOM 658 O O . LEU A 1 88 ? -8.062 1.349 6.189 1.00 69.62 88 LEU A O 1
ATOM 662 N 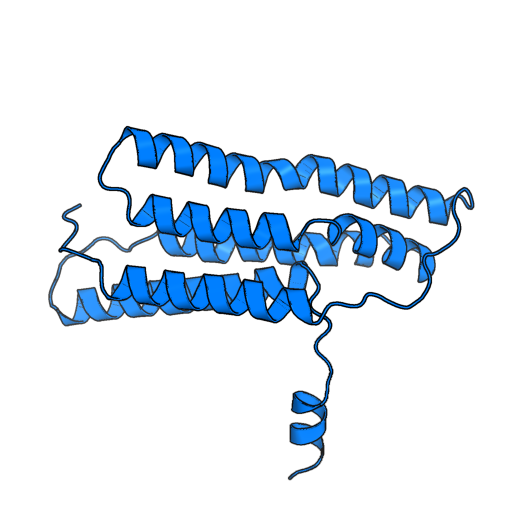N . ASP A 1 89 ? -9.770 0.115 6.968 1.00 71.75 89 ASP A N 1
ATOM 663 C CA . ASP A 1 89 ? -10.188 -0.429 5.672 1.00 71.75 89 ASP A CA 1
ATOM 664 C C . ASP A 1 89 ? -10.927 0.612 4.809 1.00 71.75 89 ASP A C 1
ATOM 666 O O . ASP A 1 89 ? -10.962 0.490 3.580 1.00 71.75 89 ASP A O 1
ATOM 670 N N . ALA A 1 90 ? -11.498 1.664 5.409 1.00 68.88 90 ALA A N 1
ATOM 671 C CA . ALA A 1 90 ? -12.233 2.692 4.677 1.00 68.88 90 ALA A CA 1
ATOM 672 C C . ALA A 1 90 ? -11.313 3.433 3.689 1.00 68.88 90 ALA A C 1
ATOM 674 O O . ALA A 1 90 ? -10.405 4.166 4.077 1.00 68.88 90 ALA A O 1
ATOM 675 N N . GLY A 1 91 ? -11.563 3.243 2.390 1.00 65.06 91 GLY A N 1
ATOM 676 C CA . GLY A 1 91 ? -10.731 3.808 1.324 1.00 65.06 91 GLY A CA 1
ATOM 677 C C . GLY A 1 91 ? -9.391 3.089 1.119 1.00 65.06 91 GLY A C 1
ATOM 678 O O . GLY A 1 91 ? -8.599 3.524 0.283 1.00 65.06 91 GLY A O 1
ATOM 679 N N . GLY A 1 92 ? -9.133 1.976 1.817 1.00 68.38 92 GLY A N 1
ATOM 680 C CA . GLY A 1 92 ? -7.905 1.191 1.661 1.00 68.38 92 GLY A CA 1
ATOM 681 C C . GLY A 1 92 ? -7.712 0.676 0.232 1.00 68.38 92 GLY A C 1
ATOM 682 O O . GLY A 1 92 ? -6.605 0.680 -0.287 1.00 68.38 92 GLY A O 1
ATOM 683 N N . VAL A 1 93 ? -8.804 0.342 -0.451 1.00 66.44 93 VAL A N 1
ATOM 684 C CA . VAL A 1 93 ? -8.827 -0.134 -1.847 1.00 66.44 93 VAL A CA 1
ATOM 685 C C . VAL A 1 93 ? -8.405 0.945 -2.834 1.00 66.44 93 VAL A C 1
ATOM 687 O O . VAL A 1 93 ? -7.597 0.703 -3.730 1.00 66.44 93 VAL A O 1
ATOM 690 N N . PHE A 1 94 ? -8.936 2.154 -2.656 1.00 70.94 94 PHE A N 1
ATOM 691 C CA . PHE A 1 94 ? -8.562 3.304 -3.467 1.00 70.94 94 PHE A CA 1
ATOM 692 C C . PHE A 1 94 ? -7.076 3.616 -3.279 1.00 70.94 94 PHE A C 1
ATOM 694 O O . PHE A 1 94 ? -6.345 3.725 -4.257 1.00 70.94 94 PHE A O 1
ATOM 701 N N . ARG A 1 95 ? -6.604 3.651 -2.025 1.00 75.62 95 ARG A N 1
ATOM 702 C CA . ARG A 1 95 ? -5.187 3.869 -1.699 1.00 75.62 95 ARG A CA 1
ATOM 703 C C . ARG A 1 95 ? -4.289 2.775 -2.268 1.00 75.62 95 ARG A C 1
ATOM 705 O O . ARG A 1 95 ? -3.248 3.084 -2.830 1.00 75.62 95 ARG A O 1
ATOM 712 N N . PHE A 1 96 ? -4.704 1.517 -2.152 1.00 74.94 96 PHE A N 1
ATOM 713 C CA . PHE A 1 96 ? -4.005 0.369 -2.718 1.00 74.94 96 PHE A CA 1
ATOM 714 C C . PHE A 1 96 ? -3.853 0.500 -4.236 1.00 74.94 96 PHE A C 1
ATOM 716 O O . PHE A 1 96 ? -2.750 0.368 -4.765 1.00 74.94 96 PHE A O 1
ATOM 723 N N . THR A 1 97 ? -4.951 0.796 -4.929 1.00 72.69 97 THR A N 1
ATOM 724 C CA . THR A 1 97 ? -4.971 0.920 -6.391 1.00 72.69 97 THR A CA 1
ATOM 725 C C . THR A 1 97 ? -4.113 2.099 -6.838 1.00 72.69 97 THR A C 1
ATOM 727 O O . THR A 1 97 ? -3.256 1.948 -7.704 1.00 72.69 97 THR A O 1
ATOM 730 N N . LEU A 1 98 ? -4.288 3.251 -6.187 1.00 79.75 98 LEU A N 1
ATOM 731 C CA . LEU A 1 98 ? -3.551 4.474 -6.475 1.00 79.75 98 LEU A CA 1
ATOM 732 C C . LEU A 1 98 ? -2.044 4.296 -6.247 1.00 79.75 98 LEU A C 1
ATOM 734 O O . LEU A 1 98 ? -1.256 4.680 -7.102 1.00 79.75 98 LEU A O 1
ATOM 738 N N . TYR A 1 99 ? -1.644 3.664 -5.139 1.00 83.06 99 TYR A N 1
ATOM 739 C CA . TYR A 1 99 ? -0.240 3.380 -4.840 1.00 83.06 99 TYR A CA 1
ATOM 740 C C . TYR A 1 99 ? 0.409 2.490 -5.905 1.00 83.06 99 TYR A C 1
ATOM 742 O O . TYR A 1 99 ? 1.478 2.821 -6.412 1.00 83.06 99 TYR A O 1
ATOM 750 N N . ASN A 1 100 ? -0.232 1.368 -6.254 1.00 82.44 100 ASN A N 1
ATOM 751 C CA . ASN A 1 100 ? 0.335 0.421 -7.217 1.00 82.44 100 ASN A 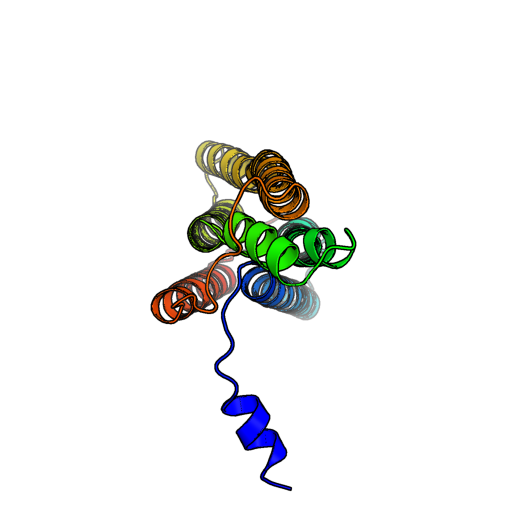CA 1
ATOM 752 C C . ASN A 1 100 ? 0.427 1.031 -8.619 1.00 82.44 100 ASN A C 1
ATOM 754 O O . ASN A 1 100 ? 1.452 0.882 -9.281 1.00 82.44 100 ASN A O 1
ATOM 758 N N . LEU A 1 101 ? -0.604 1.766 -9.046 1.00 79.31 101 LEU A N 1
ATOM 759 C CA . LEU A 1 101 ? -0.599 2.451 -10.335 1.00 79.31 101 LEU A CA 1
ATOM 760 C C . LEU A 1 101 ? 0.517 3.503 -10.405 1.00 79.31 101 LEU A C 1
ATOM 762 O O . LEU A 1 101 ? 1.243 3.580 -11.396 1.00 79.31 101 LEU A O 1
ATOM 766 N N . ALA A 1 102 ? 0.691 4.277 -9.334 1.00 82.12 102 ALA A N 1
ATOM 767 C CA . ALA A 1 102 ? 1.723 5.301 -9.240 1.00 82.12 102 ALA A CA 1
ATOM 768 C C . ALA A 1 102 ? 3.134 4.716 -9.252 1.00 82.12 102 ALA A C 1
ATOM 770 O O . ALA A 1 102 ? 3.991 5.209 -9.978 1.00 82.12 102 ALA A O 1
ATOM 771 N N . LEU A 1 103 ? 3.368 3.651 -8.481 1.00 81.62 103 LEU A N 1
ATOM 772 C CA . LEU A 1 103 ? 4.672 3.000 -8.389 1.00 81.62 103 LEU A CA 1
ATOM 773 C C . LEU A 1 103 ? 5.094 2.404 -9.736 1.00 81.62 103 LEU A C 1
ATOM 775 O O . LEU A 1 103 ? 6.241 2.549 -10.149 1.00 81.62 103 LEU A O 1
ATOM 779 N N . VAL A 1 104 ? 4.157 1.790 -10.457 1.00 81.00 104 VAL A N 1
ATOM 780 C CA . VAL A 1 104 ? 4.420 1.228 -11.789 1.00 81.00 104 VAL A CA 1
ATOM 781 C C . VAL A 1 104 ? 4.687 2.331 -12.801 1.00 81.00 104 VAL A C 1
ATOM 783 O O . VAL A 1 104 ? 5.674 2.270 -13.529 1.00 81.00 104 VAL A O 1
ATOM 786 N N . THR A 1 105 ? 3.860 3.377 -12.801 1.00 80.06 105 THR A N 1
ATOM 787 C CA . THR A 1 105 ? 4.068 4.535 -13.678 1.00 80.06 105 THR A CA 1
ATOM 788 C C . THR A 1 105 ? 5.413 5.201 -13.389 1.00 80.06 105 THR A C 1
ATOM 790 O O . THR A 1 105 ? 6.113 5.589 -14.315 1.00 80.06 105 THR A O 1
ATOM 7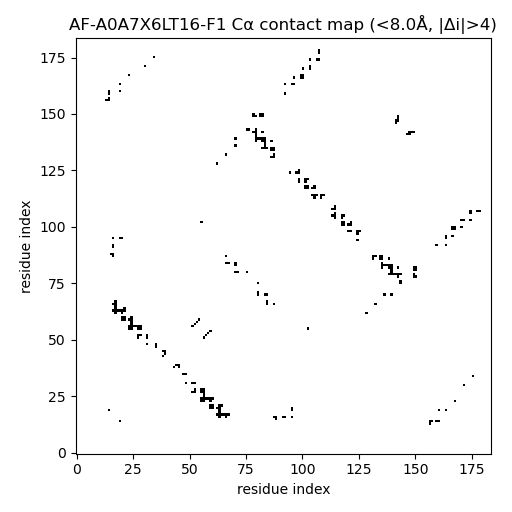93 N N . TRP A 1 106 ? 5.819 5.285 -12.120 1.00 81.12 106 TRP A N 1
ATOM 794 C CA . TRP A 1 106 ? 7.113 5.827 -11.707 1.00 81.12 106 TRP A CA 1
ATOM 795 C C . TRP A 1 106 ? 8.300 5.006 -12.222 1.00 81.12 106 TRP A C 1
ATOM 797 O O . TRP A 1 106 ? 9.279 5.590 -12.683 1.00 81.12 106 TRP A O 1
ATOM 807 N N . LEU A 1 107 ? 8.213 3.673 -12.168 1.00 79.06 107 LEU A N 1
ATOM 808 C CA . LEU A 1 107 ? 9.259 2.778 -12.678 1.00 79.06 107 LEU A CA 1
ATOM 809 C C . LEU A 1 107 ? 9.397 2.852 -14.203 1.00 79.06 107 LEU A C 1
ATOM 811 O O . LEU A 1 107 ? 10.502 2.720 -14.719 1.00 79.06 107 LEU A O 1
ATOM 815 N N . LEU A 1 108 ? 8.288 3.076 -14.910 1.00 79.19 108 LEU A N 1
ATOM 816 C CA . LEU A 1 108 ? 8.249 3.174 -16.371 1.00 79.19 108 LEU A CA 1
ATOM 817 C C . LEU A 1 108 ? 8.506 4.595 -16.897 1.00 79.19 108 LEU A C 1
ATOM 819 O O . LEU A 1 108 ? 8.760 4.781 -18.087 1.00 79.19 108 LEU A O 1
ATOM 823 N N . ALA A 1 109 ? 8.422 5.612 -16.038 1.00 79.94 109 ALA A N 1
ATOM 824 C CA . ALA A 1 109 ? 8.554 7.003 -16.444 1.00 79.94 109 ALA A CA 1
ATOM 825 C C . ALA A 1 109 ? 9.976 7.314 -16.934 1.00 79.94 109 ALA A C 1
ATOM 827 O O . ALA A 1 109 ? 10.925 7.372 -16.151 1.00 79.94 109 ALA A O 1
ATOM 828 N N . GLN A 1 110 ? 10.097 7.612 -18.230 1.00 78.12 110 GLN A N 1
ATOM 829 C CA . GLN A 1 110 ? 11.330 8.148 -18.821 1.00 78.12 110 GLN A CA 1
ATOM 830 C C . GLN A 1 110 ? 11.424 9.678 -18.705 1.00 78.12 110 GLN A C 1
ATOM 832 O O . GLN A 1 110 ? 12.513 10.242 -18.726 1.00 78.12 110 GLN A O 1
ATOM 837 N N . ASN A 1 111 ? 10.286 10.362 -18.541 1.00 80.19 111 ASN A N 1
ATOM 838 C CA . ASN A 1 111 ? 10.228 11.811 -18.358 1.00 80.19 111 ASN A CA 1
ATOM 839 C C . ASN A 1 111 ? 10.436 12.191 -16.878 1.00 80.19 111 ASN A C 1
ATOM 841 O O . ASN A 1 111 ? 9.738 11.683 -15.995 1.00 80.19 111 ASN A O 1
ATOM 845 N N . SER A 1 112 ? 11.352 13.128 -16.612 1.00 84.38 112 SER A N 1
ATOM 846 C CA . SER A 1 112 ? 11.692 13.595 -15.261 1.00 84.38 112 SER A CA 1
ATOM 847 C C . SER A 1 112 ? 10.512 14.225 -14.509 1.00 84.38 112 SER A C 1
ATOM 849 O O . SER A 1 112 ? 10.352 13.967 -13.317 1.00 84.38 112 SER A O 1
ATOM 851 N N . ALA A 1 113 ? 9.642 14.982 -15.184 1.00 83.31 113 ALA A N 1
ATOM 852 C CA . ALA A 1 113 ? 8.473 15.614 -14.571 1.00 83.31 113 ALA A CA 1
ATOM 853 C C . ALA A 1 113 ? 7.427 14.576 -14.135 1.00 83.31 113 ALA A C 1
ATOM 855 O O . ALA A 1 113 ? 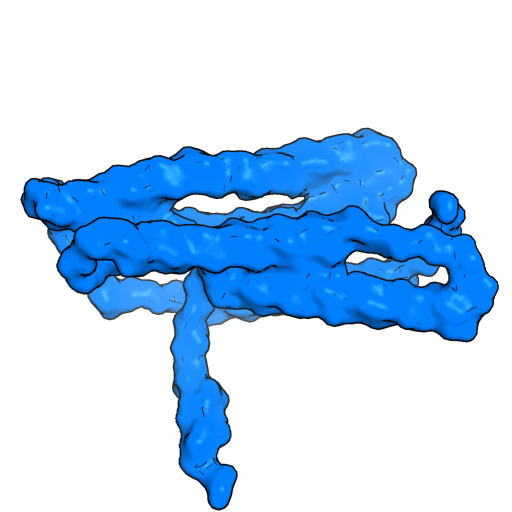6.910 14.640 -13.018 1.00 83.31 113 ALA A O 1
ATOM 856 N N . LEU A 1 114 ? 7.165 13.575 -14.984 1.00 80.38 114 LEU A N 1
ATOM 857 C CA . LEU A 1 114 ? 6.263 12.469 -14.652 1.00 80.38 114 LEU A CA 1
ATOM 858 C C . LEU A 1 114 ? 6.817 11.651 -13.482 1.00 80.38 114 LEU A C 1
ATOM 860 O O . LEU A 1 114 ? 6.084 11.313 -12.552 1.00 80.38 114 LEU A O 1
ATOM 864 N N . ARG A 1 115 ? 8.127 11.387 -13.492 1.00 82.12 115 ARG A N 1
ATOM 865 C CA . ARG A 1 115 ? 8.801 10.670 -12.412 1.00 82.12 115 ARG A CA 1
ATOM 866 C C . ARG A 1 115 ? 8.716 11.450 -11.100 1.00 82.12 115 ARG A C 1
ATOM 868 O O . ARG A 1 115 ? 8.350 10.868 -10.083 1.00 82.12 115 ARG A O 1
ATOM 875 N N . MET A 1 116 ? 8.934 12.765 -11.104 1.00 87.62 116 MET A N 1
ATOM 876 C CA . MET A 1 116 ? 8.758 13.606 -9.913 1.00 87.62 116 MET A CA 1
ATOM 877 C C . MET A 1 116 ? 7.317 13.560 -9.386 1.00 87.62 116 MET A C 1
ATOM 879 O O . MET A 1 116 ? 7.104 13.284 -8.205 1.00 87.62 116 MET A O 1
ATOM 883 N N . ALA A 1 117 ? 6.326 13.755 -10.261 1.00 86.62 117 ALA A N 1
ATOM 884 C CA . ALA A 1 117 ? 4.914 13.741 -9.884 1.00 86.62 117 ALA A CA 1
ATOM 885 C C . ALA A 1 117 ? 4.497 12.398 -9.262 1.00 86.62 117 ALA A C 1
ATOM 887 O O . ALA A 1 117 ? 3.881 12.373 -8.196 1.00 86.62 117 ALA A O 1
ATOM 888 N N . MET A 1 118 ? 4.887 11.275 -9.873 1.00 86.06 118 MET A N 1
ATOM 889 C CA . MET A 1 118 ? 4.585 9.946 -9.335 1.00 86.06 118 MET A CA 1
ATOM 890 C C . MET A 1 118 ? 5.337 9.657 -8.028 1.00 86.06 118 MET A C 1
ATOM 892 O O . MET A 1 118 ? 4.778 9.004 -7.152 1.00 86.06 118 MET A O 1
ATOM 896 N N . SER A 1 119 ? 6.553 10.191 -7.843 1.00 84.50 119 SER A N 1
ATOM 897 C CA . SER A 1 119 ? 7.296 10.081 -6.572 1.00 84.50 119 SER A CA 1
ATOM 898 C C . SER A 1 119 ? 6.510 10.716 -5.425 1.00 84.50 119 SER A C 1
ATOM 900 O O . SER A 1 119 ? 6.294 10.097 -4.384 1.00 84.50 119 SER A O 1
ATOM 902 N N . LEU A 1 120 ? 6.041 11.950 -5.641 1.00 88.12 120 LEU A N 1
ATOM 903 C CA . LEU A 1 120 ? 5.238 12.690 -4.669 1.00 88.12 120 LEU A CA 1
ATOM 904 C C . LEU A 1 120 ? 3.906 11.994 -4.402 1.00 88.12 120 LEU A C 1
ATOM 906 O O . LEU A 1 120 ? 3.438 11.984 -3.267 1.00 88.12 120 LEU A O 1
ATOM 910 N N . LEU A 1 121 ? 3.313 11.375 -5.421 1.00 86.94 121 LEU A N 1
ATOM 911 C CA . LEU A 1 121 ? 2.054 10.658 -5.288 1.00 86.94 121 LEU A CA 1
ATOM 912 C C . LEU A 1 121 ? 2.219 9.349 -4.497 1.00 86.94 121 LEU A C 1
ATOM 914 O O . LEU A 1 121 ? 1.445 9.100 -3.575 1.00 86.94 121 LEU A O 1
ATOM 918 N N . VAL A 1 122 ? 3.265 8.560 -4.772 1.00 85.12 122 VAL A N 1
ATOM 919 C CA . VAL A 1 122 ? 3.640 7.376 -3.975 1.00 85.12 122 VAL A CA 1
ATOM 920 C C . VAL A 1 122 ? 3.877 7.771 -2.515 1.00 85.12 122 VAL A C 1
ATOM 922 O O . VAL A 1 122 ? 3.278 7.181 -1.614 1.00 85.12 122 VAL A O 1
ATOM 925 N N . LEU A 1 123 ? 4.687 8.809 -2.273 1.00 85.38 123 LEU A N 1
ATOM 926 C CA . LEU A 1 123 ? 4.950 9.329 -0.928 1.00 85.38 123 LEU A CA 1
ATOM 927 C C . LEU A 1 123 ? 3.676 9.834 -0.246 1.00 85.38 123 LEU A C 1
ATOM 929 O O . LEU A 1 123 ? 3.434 9.515 0.914 1.00 85.38 123 LEU A O 1
ATOM 933 N N . GLY A 1 124 ? 2.827 10.567 -0.963 1.00 85.88 124 GLY A N 1
ATOM 934 C CA . GLY A 1 124 ? 1.564 11.079 -0.445 1.00 85.88 124 GLY A CA 1
ATOM 935 C C . GLY A 1 124 ? 0.624 9.960 0.000 1.00 85.88 124 GLY A C 1
ATOM 936 O O . GLY A 1 124 ? 0.019 10.053 1.066 1.00 85.88 124 GLY A O 1
ATOM 937 N N . VAL A 1 125 ? 0.545 8.859 -0.753 1.00 83.56 125 VAL A N 1
ATOM 938 C CA . VAL A 1 125 ? -0.295 7.706 -0.388 1.00 83.56 125 VAL A CA 1
ATOM 939 C C . VAL A 1 125 ? 0.262 6.942 0.821 1.00 83.56 125 VAL A C 1
ATOM 941 O O . VAL A 1 125 ? -0.524 6.481 1.663 1.00 83.56 125 VAL A O 1
ATOM 944 N N . LEU A 1 126 ? 1.592 6.845 0.941 1.00 80.00 126 LEU A N 1
ATOM 945 C CA . LEU A 1 126 ? 2.262 6.306 2.130 1.00 80.00 126 LEU A CA 1
ATOM 946 C C . LEU A 1 126 ? 1.976 7.186 3.355 1.00 80.00 126 LEU A C 1
ATOM 948 O O . LEU A 1 126 ? 1.510 6.686 4.376 1.00 80.00 126 LEU A O 1
ATOM 952 N N . LEU A 1 127 ? 2.167 8.502 3.239 1.00 83.56 127 LEU A N 1
ATOM 953 C CA . LEU A 1 127 ? 1.956 9.462 4.326 1.00 83.56 127 LEU A CA 1
ATOM 954 C C . LEU A 1 127 ? 0.486 9.598 4.727 1.00 83.56 127 LEU A C 1
ATOM 956 O O . LEU A 1 127 ? 0.194 9.782 5.906 1.00 83.56 127 LEU A O 1
ATOM 960 N N . ALA A 1 128 ? -0.453 9.412 3.796 1.00 80.88 128 ALA A N 1
ATOM 961 C CA . ALA A 1 128 ? -1.884 9.369 4.095 1.00 80.88 128 ALA A CA 1
ATOM 962 C C . ALA A 1 128 ? -2.253 8.251 5.089 1.00 80.88 128 ALA A C 1
ATOM 964 O O . ALA A 1 128 ? -3.326 8.291 5.692 1.00 80.88 128 ALA A O 1
ATOM 965 N N . PHE A 1 129 ? -1.368 7.270 5.310 1.00 72.44 129 PHE A N 1
ATOM 966 C CA . PHE A 1 129 ? -1.552 6.255 6.342 1.00 72.44 129 PHE A CA 1
ATOM 967 C C . PHE A 1 129 ? -1.542 6.834 7.762 1.00 72.44 129 PHE A C 1
ATOM 969 O O . PHE A 1 129 ? -2.315 6.387 8.603 1.00 72.44 129 PHE A O 1
ATOM 976 N N . LEU A 1 130 ? -0.718 7.849 8.027 1.00 80.00 130 LEU A N 1
ATOM 977 C CA . LEU A 1 130 ? -0.551 8.453 9.352 1.00 80.00 130 LEU A CA 1
ATOM 978 C C . LEU A 1 130 ? -1.849 9.059 9.928 1.00 80.00 130 LEU A C 1
ATOM 980 O O . LEU A 1 130 ? -2.226 8.708 11.048 1.00 80.00 130 LEU A O 1
ATOM 984 N N . PRO A 1 131 ? -2.594 9.915 9.199 1.00 79.25 131 PRO A N 1
ATOM 985 C CA . PRO A 1 131 ? -3.873 10.422 9.694 1.00 79.25 131 PRO A CA 1
ATOM 986 C C . PRO A 1 131 ? -4.938 9.318 9.787 1.00 79.25 131 PRO A C 1
ATOM 988 O O . PRO A 1 131 ? -5.784 9.349 10.685 1.00 79.25 131 PRO A O 1
ATOM 991 N N . LEU A 1 132 ? -4.882 8.308 8.910 1.00 75.12 132 LEU A N 1
ATOM 992 C CA . LEU A 1 132 ? -5.776 7.150 8.968 1.00 75.12 132 LEU A CA 1
ATOM 993 C C . LEU A 1 132 ? -5.551 6.322 10.236 1.00 75.12 132 LEU A C 1
ATOM 995 O O . LEU A 1 132 ? -6.537 5.986 10.894 1.00 75.12 132 LEU A O 1
ATOM 999 N N . LEU A 1 133 ? -4.294 6.096 10.632 1.00 73.69 133 LEU A N 1
ATOM 1000 C CA . LEU A 1 133 ? -3.929 5.479 11.909 1.00 73.69 133 LEU A CA 1
ATOM 1001 C C . LEU A 1 133 ? -4.563 6.221 13.087 1.00 73.69 133 LEU A C 1
ATOM 1003 O O . LEU A 1 133 ? -5.277 5.612 13.884 1.00 73.69 133 LEU A O 1
ATOM 1007 N N . GLY A 1 134 ? -4.386 7.545 13.157 1.00 77.75 134 GLY A N 1
ATOM 1008 C CA . GLY A 1 134 ? -4.988 8.366 14.211 1.00 77.75 134 GLY A CA 1
ATOM 1009 C C . GLY A 1 134 ? -6.518 8.266 14.239 1.00 77.75 134 GLY A C 1
ATOM 1010 O O . GLY A 1 134 ? -7.125 8.135 15.305 1.00 77.75 134 GLY A O 1
ATOM 1011 N N . SER A 1 135 ? -7.159 8.253 13.066 1.00 78.56 135 SER A N 1
ATOM 1012 C CA . SER A 1 135 ? -8.616 8.108 12.958 1.00 78.56 135 SER A CA 1
ATOM 1013 C C . SER A 1 135 ? -9.120 6.717 13.372 1.00 78.56 135 SER A C 1
ATOM 1015 O O . SER A 1 135 ? -10.176 6.612 13.999 1.00 78.56 135 SER A O 1
ATOM 1017 N N . GLY A 1 136 ? -8.351 5.663 13.079 1.00 72.88 136 GLY A N 1
ATOM 1018 C CA . GLY A 1 136 ? -8.635 4.288 13.484 1.00 72.88 136 GLY A CA 1
ATOM 1019 C C . GLY A 1 136 ? -8.575 4.134 15.000 1.00 72.88 136 GLY A C 1
ATOM 1020 O O . GLY A 1 136 ? -9.549 3.688 15.608 1.00 72.88 136 GLY A O 1
ATOM 1021 N N . VAL A 1 137 ? -7.501 4.626 15.627 1.00 76.50 137 VAL A N 1
ATOM 1022 C CA . VAL A 1 137 ? -7.349 4.642 17.092 1.00 76.50 137 VAL A CA 1
ATOM 1023 C C . VAL A 1 137 ? -8.479 5.432 17.753 1.00 76.50 137 VAL A C 1
ATOM 1025 O O . VAL A 1 137 ? -9.097 4.950 18.702 1.00 76.50 137 VAL A O 1
ATOM 1028 N N . LYS A 1 138 ? -8.827 6.614 17.223 1.00 80.50 138 LYS A N 1
ATOM 1029 C CA . LYS A 1 138 ? -9.946 7.421 17.738 1.00 80.50 138 LYS A CA 1
ATOM 1030 C C . LYS A 1 138 ? -11.274 6.659 17.687 1.00 80.50 138 LYS A C 1
ATOM 1032 O O . LYS A 1 138 ? -12.043 6.727 18.642 1.00 80.50 138 LYS A O 1
ATOM 1037 N N . SER A 1 139 ? -11.535 5.920 16.606 1.00 76.31 139 SER A N 1
ATOM 1038 C CA . SER A 1 139 ? -12.755 5.112 16.468 1.00 76.31 139 SER A CA 1
ATOM 1039 C C . SER A 1 139 ? -12.798 3.926 17.439 1.00 76.31 139 SER A C 1
ATOM 1041 O O . SER A 1 139 ? -13.839 3.655 18.032 1.00 76.31 139 SER A O 1
ATOM 1043 N N . GLN A 1 140 ? -11.657 3.275 17.680 1.00 72.00 140 GLN A N 1
ATOM 1044 C CA . GLN A 1 140 ? -11.533 2.187 18.649 1.00 72.00 140 GLN A CA 1
ATOM 1045 C C . GLN A 1 140 ? -11.740 2.688 20.084 1.00 72.00 140 GLN A C 1
ATOM 1047 O O . GLN A 1 140 ? -12.482 2.081 20.855 1.00 72.00 140 GLN A O 1
ATOM 1052 N N . LEU A 1 141 ? -11.145 3.835 20.428 1.00 78.81 141 LEU A N 1
ATOM 1053 C CA . LEU A 1 141 ? -11.329 4.478 21.730 1.00 78.81 141 LEU A CA 1
ATOM 1054 C C . LEU A 1 141 ? -12.764 4.965 21.952 1.00 78.81 141 LEU A C 1
ATOM 1056 O O . LEU A 1 141 ? -13.219 4.970 23.091 1.00 78.81 141 LEU A O 1
ATOM 1060 N N . ALA A 1 142 ? -13.478 5.375 20.901 1.00 80.88 142 ALA A N 1
ATOM 1061 C CA . ALA A 1 142 ? -14.874 5.790 21.019 1.00 80.88 142 ALA A CA 1
ATOM 1062 C C . ALA A 1 142 ? -15.778 4.627 21.454 1.00 80.88 142 ALA A C 1
ATOM 1064 O O . ALA A 1 142 ? -16.595 4.812 22.350 1.00 80.88 142 ALA A O 1
ATOM 1065 N N . VAL A 1 143 ? -15.577 3.429 20.893 1.00 79.69 143 VAL A N 1
ATOM 1066 C CA . VAL A 1 143 ? -16.309 2.218 21.305 1.00 79.69 143 VAL A CA 1
ATOM 1067 C C . VAL A 1 143 ? -15.870 1.747 22.691 1.00 79.69 143 VAL A C 1
ATOM 1069 O O . VAL A 1 143 ? -16.703 1.375 23.504 1.00 79.69 143 VAL A O 1
ATOM 1072 N N . LEU A 1 144 ? -14.570 1.801 23.003 1.00 78.50 144 LEU A N 1
ATOM 1073 C CA . LEU A 1 144 ? -14.070 1.402 24.326 1.00 78.50 144 LEU A CA 1
ATOM 1074 C C . LEU A 1 144 ? -14.599 2.299 25.458 1.00 78.50 144 LEU A C 1
ATOM 1076 O O . LEU A 1 144 ? -14.760 1.841 26.583 1.00 78.50 144 LEU A O 1
ATOM 1080 N N . LYS A 1 145 ? -14.851 3.577 25.162 1.00 84.38 145 LYS A N 1
ATOM 1081 C CA . LYS A 1 145 ? -15.408 4.559 26.103 1.00 84.38 145 LYS A CA 1
ATOM 1082 C C . LYS A 1 145 ? -16.941 4.607 26.086 1.00 84.38 145 LYS A C 1
ATOM 1084 O O . LYS A 1 145 ? -17.493 5.589 26.575 1.00 84.38 145 LYS A O 1
ATOM 1089 N N . ASP A 1 146 ? -17.598 3.622 25.470 1.00 81.69 146 ASP A N 1
ATOM 1090 C CA . ASP A 1 146 ? -19.061 3.539 25.328 1.00 81.69 146 ASP A CA 1
ATOM 1091 C C . ASP A 1 146 ? -19.702 4.779 24.672 1.00 81.69 146 ASP A C 1
ATOM 1093 O O . ASP A 1 146 ? -20.876 5.088 24.841 1.00 81.69 146 ASP A O 1
ATOM 1097 N N . LYS A 1 147 ? -18.913 5.523 23.884 1.00 76.56 147 LYS A N 1
ATOM 1098 C CA . LYS A 1 147 ? -19.369 6.710 23.143 1.00 76.56 147 LYS A CA 1
ATOM 1099 C C . LYS A 1 147 ? -19.892 6.378 21.748 1.00 76.56 147 LYS A C 1
ATOM 1101 O O . LYS A 1 147 ? -20.381 7.270 21.061 1.00 76.56 147 LYS A O 1
ATOM 1106 N N . ALA A 1 148 ? -19.701 5.145 21.289 1.00 77.69 148 ALA A N 1
ATOM 1107 C CA . ALA A 1 148 ? -20.100 4.697 19.966 1.00 77.69 148 ALA A CA 1
ATOM 1108 C C . ALA A 1 148 ? -20.427 3.206 19.989 1.00 77.69 148 ALA A C 1
ATOM 1110 O O . ALA A 1 148 ? -19.729 2.418 20.625 1.00 77.69 148 ALA A O 1
ATOM 1111 N N . GLU A 1 149 ? -21.452 2.822 19.238 1.00 75.31 149 GLU A N 1
ATOM 1112 C CA . GLU A 1 149 ? -21.895 1.437 19.188 1.00 75.31 149 GLU A CA 1
ATOM 1113 C C . GLU A 1 149 ? -21.010 0.595 18.248 1.00 75.31 149 GLU A C 1
ATOM 1115 O O . GLU A 1 149 ? -20.535 1.098 17.218 1.00 75.31 149 GLU A O 1
ATOM 1120 N N . PRO A 1 150 ? -20.738 -0.684 18.568 1.00 73.62 150 PRO A N 1
ATOM 1121 C CA . PRO A 1 150 ? -19.899 -1.526 17.730 1.00 73.62 150 PRO A CA 1
ATOM 1122 C C . PRO A 1 150 ? -20.500 -1.714 16.332 1.00 73.62 150 PRO A C 1
ATOM 1124 O O . PRO A 1 150 ? -21.677 -2.054 16.210 1.00 73.62 150 PRO A O 1
ATOM 1127 N N . PRO A 1 151 ? -19.702 -1.607 15.256 1.00 72.38 151 PRO A N 1
ATOM 1128 C CA . PRO A 1 151 ? -20.216 -1.863 13.920 1.00 72.38 151 PRO A CA 1
ATOM 1129 C C . PRO A 1 151 ? -20.699 -3.315 13.776 1.00 72.38 151 PRO A C 1
ATOM 1131 O O . PRO A 1 151 ? -20.064 -4.260 14.275 1.00 72.38 151 PRO A O 1
ATOM 1134 N N . ALA A 1 152 ? -21.811 -3.475 13.050 1.00 71.06 152 ALA A N 1
ATOM 1135 C CA . ALA A 1 152 ? -22.403 -4.765 12.712 1.00 71.06 152 ALA A CA 1
ATOM 1136 C C . ALA A 1 152 ? -21.420 -5.664 11.939 1.00 71.06 152 ALA A C 1
ATOM 1138 O O . ALA A 1 152 ? -20.531 -5.198 11.218 1.00 71.06 152 ALA A O 1
ATOM 1139 N N . ARG A 1 153 ? -21.583 -6.987 12.076 1.00 60.16 153 ARG A N 1
ATOM 1140 C CA . ARG A 1 153 ? -20.809 -7.976 11.312 1.00 60.16 153 ARG A CA 1
ATOM 1141 C C . ARG A 1 153 ? -21.272 -7.971 9.853 1.00 60.16 153 ARG A C 1
ATOM 1143 O O . ARG A 1 153 ? -22.243 -8.631 9.514 1.00 60.16 153 ARG A O 1
ATOM 1150 N N . GLY A 1 154 ? -20.544 -7.274 8.987 1.00 56.41 154 GLY A N 1
ATOM 1151 C CA . GLY A 1 154 ? -20.770 -7.341 7.545 1.00 56.41 154 GLY A CA 1
ATOM 1152 C C . GLY A 1 154 ? -20.053 -6.230 6.789 1.00 56.41 154 GLY A C 1
ATOM 1153 O O . GLY A 1 154 ? -20.314 -5.051 7.008 1.00 56.41 154 GLY A O 1
ATOM 1154 N N . TYR A 1 155 ? -19.144 -6.615 5.900 1.00 51.25 155 TYR A N 1
ATOM 1155 C CA . TYR A 1 155 ? -18.589 -5.748 4.867 1.00 51.25 155 TYR A CA 1
ATOM 1156 C C . TYR A 1 155 ? -18.630 -6.540 3.562 1.00 51.25 155 TYR A C 1
ATOM 1158 O O . TYR A 1 155 ? -18.159 -7.683 3.541 1.00 51.25 155 TYR A O 1
ATOM 1166 N N . ASP A 1 156 ? -19.253 -5.967 2.534 1.00 47.69 156 ASP A N 1
ATOM 1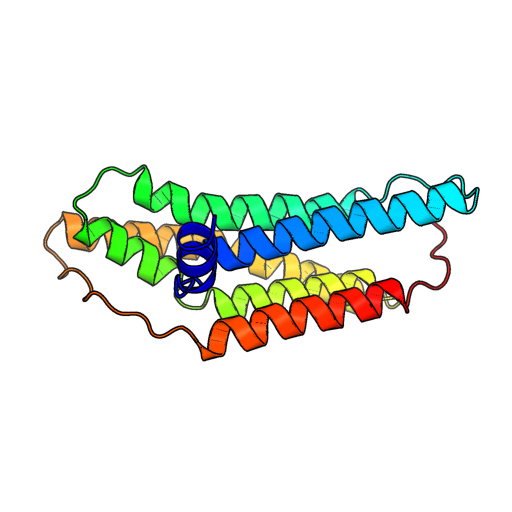167 C CA . ASP A 1 156 ? -19.406 -6.589 1.222 1.00 47.69 156 ASP A CA 1
ATOM 1168 C C . ASP A 1 156 ? -18.279 -6.105 0.310 1.00 47.69 156 ASP A C 1
ATOM 1170 O O . ASP A 1 156 ? -18.087 -4.908 0.108 1.00 47.69 156 ASP A O 1
ATOM 1174 N N . ALA A 1 157 ? -17.464 -7.045 -0.154 1.00 51.06 157 ALA A N 1
ATOM 1175 C CA . ALA A 1 157 ? -16.082 -6.770 -0.542 1.00 51.06 157 ALA A CA 1
ATOM 1176 C C . ALA A 1 157 ? -15.693 -7.422 -1.882 1.00 51.06 157 ALA A C 1
ATOM 1178 O O . ALA A 1 157 ? -14.522 -7.497 -2.247 1.00 51.06 157 ALA A O 1
ATOM 1179 N N . HIS A 1 158 ? -16.680 -7.911 -2.632 1.00 43.53 158 HIS A N 1
ATOM 1180 C CA . HIS A 1 158 ? -16.454 -8.745 -3.810 1.00 43.53 158 HIS A CA 1
ATOM 1181 C C . HIS A 1 158 ? -16.001 -7.954 -5.055 1.00 43.53 158 HIS A C 1
ATOM 1183 O O . HIS A 1 158 ? -15.099 -8.408 -5.755 1.00 43.53 158 HIS A O 1
ATOM 1189 N N . ALA A 1 159 ? -16.508 -6.735 -5.280 1.00 46.81 159 ALA A N 1
ATOM 1190 C CA . ALA A 1 159 ? -16.084 -5.875 -6.403 1.00 46.81 159 ALA A CA 1
ATOM 1191 C C . ALA A 1 159 ? -14.652 -5.309 -6.247 1.00 46.81 159 ALA A C 1
ATOM 1193 O O . ALA A 1 159 ? -14.010 -4.878 -7.201 1.00 46.81 159 ALA A O 1
ATOM 1194 N N . VAL A 1 160 ? -14.138 -5.333 -5.019 1.00 50.09 160 VAL A N 1
ATOM 1195 C CA . VAL A 1 160 ? -12.899 -4.678 -4.587 1.00 50.09 160 VAL A CA 1
ATOM 1196 C C . VAL A 1 160 ? -11.647 -5.514 -4.894 1.00 50.09 160 VAL A C 1
ATOM 1198 O O . VAL A 1 160 ? -10.609 -4.968 -5.267 1.00 50.09 160 VAL A O 1
ATOM 1201 N N . VAL A 1 161 ? -11.744 -6.843 -4.779 1.00 51.56 161 VAL A N 1
ATOM 1202 C CA . VAL A 1 161 ? -10.647 -7.785 -5.100 1.00 51.56 161 VAL A CA 1
ATOM 1203 C C . VAL A 1 161 ? -10.384 -7.859 -6.578 1.00 51.56 161 VAL A C 1
ATOM 1205 O O . VAL A 1 161 ? -9.232 -7.910 -6.995 1.00 51.56 161 VAL A O 1
ATOM 1208 N N . GLN A 1 162 ? -11.458 -7.872 -7.361 1.00 53.69 162 GLN A N 1
ATOM 1209 C CA . GLN A 1 162 ? -11.360 -8.061 -8.797 1.00 53.69 162 GLN A CA 1
ATOM 1210 C C . GLN A 1 162 ? -10.620 -6.887 -9.448 1.00 53.69 162 GLN A C 1
ATOM 1212 O O . GLN A 1 162 ? -9.759 -7.112 -10.292 1.00 53.69 162 GLN A O 1
ATOM 1217 N N . LEU A 1 163 ? -10.847 -5.656 -8.973 1.00 51.19 163 LEU A N 1
ATOM 1218 C CA . LEU A 1 163 ? -10.107 -4.471 -9.417 1.00 51.19 163 LEU A CA 1
ATOM 1219 C C . LEU A 1 163 ? -8.655 -4.443 -8.915 1.00 51.19 163 LEU A C 1
ATOM 1221 O O . LEU A 1 163 ? -7.751 -4.166 -9.700 1.00 51.19 163 LEU A O 1
ATOM 1225 N N . GLY A 1 164 ? -8.408 -4.762 -7.639 1.00 50.31 164 GLY A N 1
ATOM 1226 C CA . GLY A 1 164 ? -7.056 -4.740 -7.068 1.00 50.31 164 GLY A CA 1
ATOM 1227 C C . GLY A 1 164 ? -6.110 -5.759 -7.710 1.00 50.31 164 GLY A C 1
ATOM 1228 O O . GLY A 1 164 ? -4.996 -5.410 -8.093 1.00 50.31 164 GLY A O 1
ATOM 1229 N N . VAL A 1 165 ? -6.574 -6.998 -7.894 1.00 55.00 165 VAL A N 1
ATOM 1230 C CA . VAL A 1 165 ? -5.795 -8.064 -8.543 1.00 55.00 165 VAL A CA 1
ATOM 1231 C C . VAL A 1 165 ? -5.576 -7.750 -10.024 1.00 55.00 165 VAL A C 1
ATOM 1233 O O . VAL A 1 165 ? -4.454 -7.885 -10.509 1.00 55.00 165 VAL A O 1
ATOM 1236 N N . ALA A 1 166 ? -6.596 -7.269 -10.742 1.00 54.56 166 ALA A N 1
ATOM 1237 C CA . ALA A 1 166 ? -6.458 -6.927 -12.158 1.00 54.56 166 ALA A CA 1
ATOM 1238 C C . ALA A 1 166 ? -5.432 -5.803 -12.389 1.00 54.56 166 ALA A C 1
ATOM 1240 O O . ALA A 1 166 ? -4.580 -5.927 -13.268 1.00 54.56 166 ALA A O 1
ATOM 1241 N N . VAL A 1 167 ? -5.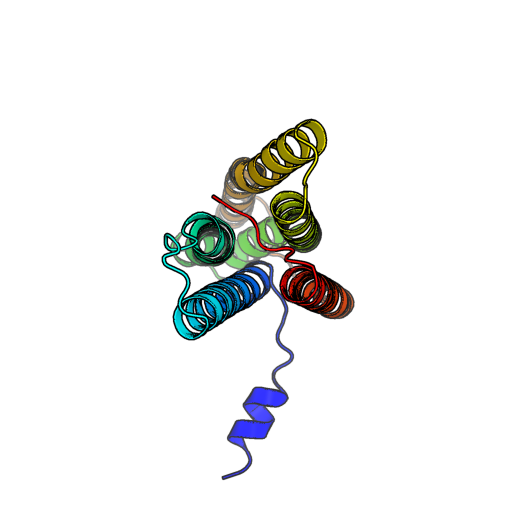446 -4.751 -11.562 1.00 55.00 167 VAL A N 1
ATOM 1242 C CA . VAL A 1 167 ? -4.501 -3.628 -11.686 1.00 55.00 167 VAL A CA 1
ATOM 1243 C C . VAL A 1 167 ? -3.066 -4.067 -11.391 1.00 55.00 167 VAL A C 1
ATOM 1245 O O . VAL A 1 167 ? -2.166 -3.710 -12.149 1.00 55.00 167 VAL A O 1
ATOM 1248 N N . THR A 1 168 ? -2.833 -4.885 -10.357 1.00 55.00 168 THR A N 1
ATOM 1249 C CA . THR A 1 168 ? -1.485 -5.404 -10.064 1.00 55.00 168 THR A CA 1
ATOM 1250 C C . THR A 1 168 ? -0.983 -6.325 -11.177 1.00 55.00 168 THR A C 1
ATOM 1252 O O . THR A 1 168 ? 0.179 -6.238 -11.562 1.00 55.00 168 THR A O 1
ATOM 1255 N N . THR A 1 169 ? -1.847 -7.161 -11.755 1.00 55.03 169 THR A N 1
ATOM 1256 C CA . THR A 1 169 ? -1.436 -8.120 -12.794 1.00 55.03 169 THR A CA 1
ATOM 1257 C C . THR A 1 169 ? -1.091 -7.419 -14.115 1.00 55.03 169 THR A C 1
ATOM 1259 O O . THR A 1 169 ? -0.048 -7.697 -14.702 1.00 55.03 169 THR A O 1
ATOM 1262 N N . VAL A 1 170 ? -1.905 -6.452 -14.560 1.00 55.31 170 VAL A N 1
ATOM 1263 C CA . VAL A 1 170 ? -1.658 -5.692 -15.806 1.00 55.31 170 VAL A CA 1
ATOM 1264 C C . VAL A 1 170 ? -0.406 -4.817 -15.695 1.00 55.31 170 VAL A C 1
ATOM 1266 O O . VAL A 1 170 ? 0.397 -4.730 -16.626 1.00 55.31 170 VAL A O 1
ATOM 1269 N N . ALA A 1 171 ? -0.203 -4.205 -14.532 1.00 54.94 171 ALA A N 1
ATOM 1270 C CA . ALA A 1 171 ? 0.970 -3.399 -14.252 1.00 54.94 171 ALA A CA 1
ATOM 1271 C C . ALA A 1 171 ? 2.275 -4.219 -14.264 1.00 54.94 171 ALA A C 1
ATOM 1273 O O . ALA A 1 171 ? 3.269 -3.790 -14.848 1.00 54.94 171 ALA A O 1
ATOM 1274 N N . VAL A 1 172 ? 2.256 -5.425 -13.683 1.00 56.34 172 VAL A N 1
ATOM 1275 C CA . VAL A 1 172 ? 3.400 -6.352 -13.676 1.00 56.34 172 VAL A CA 1
ATOM 1276 C C . VAL A 1 172 ? 3.749 -6.825 -15.085 1.00 56.34 172 VAL A C 1
ATOM 1278 O O . VAL A 1 172 ? 4.921 -6.812 -15.453 1.00 56.34 172 VAL A O 1
ATOM 1281 N N . VAL A 1 173 ? 2.751 -7.179 -15.901 1.00 56.16 173 VAL A N 1
ATOM 1282 C CA . VAL A 1 173 ? 2.985 -7.595 -17.294 1.00 56.16 173 VAL A CA 1
ATOM 1283 C C . VAL A 1 173 ? 3.632 -6.463 -18.094 1.00 56.16 173 VAL A C 1
ATOM 1285 O O . VAL A 1 173 ? 4.608 -6.703 -18.797 1.00 56.16 173 VAL A O 1
ATOM 1288 N N . THR A 1 174 ? 3.172 -5.224 -17.909 1.00 56.06 174 THR A N 1
ATOM 1289 C CA . THR A 1 174 ? 3.700 -4.056 -18.633 1.00 56.06 174 THR A CA 1
ATOM 1290 C C . THR A 1 174 ? 5.152 -3.745 -18.256 1.00 56.06 174 THR A C 1
ATOM 1292 O O . THR A 1 174 ? 5.949 -3.408 -19.128 1.00 56.06 174 THR A O 1
ATOM 1295 N N . VAL A 1 175 ? 5.531 -3.904 -16.982 1.00 54.31 175 VAL A N 1
ATOM 1296 C CA . VAL A 1 175 ? 6.929 -3.745 -16.539 1.00 54.31 175 VAL A CA 1
ATOM 1297 C C . VAL A 1 175 ? 7.817 -4.846 -17.108 1.00 54.31 175 VAL A C 1
ATOM 1299 O O . VAL A 1 175 ? 8.916 -4.557 -17.557 1.00 54.31 175 VAL A O 1
ATOM 1302 N N . VAL A 1 176 ? 7.349 -6.092 -17.169 1.00 54.72 176 VAL A N 1
ATOM 1303 C CA . VAL A 1 176 ? 8.139 -7.200 -17.732 1.00 54.72 176 VAL A CA 1
ATOM 1304 C C . VAL A 1 176 ? 8.333 -7.055 -19.248 1.00 54.72 176 VAL A C 1
ATOM 1306 O O . VAL A 1 176 ? 9.408 -7.369 -19.754 1.00 54.72 176 VAL A O 1
ATOM 1309 N N . THR A 1 177 ? 7.334 -6.548 -19.978 1.00 54.91 177 THR A N 1
ATOM 1310 C CA . THR A 1 177 ? 7.413 -6.366 -21.440 1.00 54.91 177 THR A CA 1
ATOM 1311 C C . THR A 1 177 ? 8.019 -5.030 -21.870 1.00 54.91 177 THR A C 1
ATOM 1313 O O . THR A 1 177 ? 8.425 -4.887 -23.019 1.00 54.91 177 THR A O 1
ATOM 1316 N N . GLY A 1 178 ? 8.043 -4.041 -20.975 1.00 44.97 178 GLY A N 1
ATOM 1317 C CA . GLY A 1 178 ? 8.394 -2.651 -21.258 1.00 44.97 178 GLY A CA 1
ATOM 1318 C C . GLY A 1 178 ? 9.737 -2.199 -20.696 1.00 44.97 178 GLY A C 1
ATOM 1319 O O . GLY A 1 178 ? 9.920 -0.996 -20.565 1.00 44.97 178 GLY A O 1
ATOM 1320 N N . ILE A 1 179 ? 10.656 -3.107 -20.342 1.00 47.84 179 ILE A N 1
ATOM 1321 C CA . ILE A 1 179 ? 12.055 -2.759 -20.040 1.00 47.84 179 ILE A CA 1
ATOM 1322 C C . ILE A 1 179 ? 12.824 -2.686 -21.373 1.00 47.84 179 ILE A C 1
ATOM 1324 O O . ILE A 1 179 ? 13.329 -3.715 -21.829 1.00 47.84 179 ILE A O 1
ATOM 1328 N N . PRO A 1 180 ? 12.977 -1.514 -22.027 1.00 42.44 180 PRO A N 1
ATOM 1329 C CA . PRO A 1 180 ? 14.209 -1.280 -22.753 1.00 42.44 180 PRO A CA 1
ATOM 1330 C C . PRO A 1 180 ? 15.310 -1.276 -21.694 1.00 42.44 180 PRO A C 1
ATOM 1332 O O . PRO A 1 180 ? 15.143 -0.655 -20.650 1.00 42.44 180 PRO A O 1
ATOM 1335 N N . THR A 1 181 ? 16.384 -2.019 -21.940 1.00 45.03 181 THR A N 1
ATOM 1336 C CA . THR A 1 181 ? 17.668 -1.979 -21.222 1.00 45.03 181 THR A CA 1
ATOM 1337 C C . THR A 1 181 ? 17.926 -0.617 -20.571 1.00 45.03 181 THR A C 1
ATOM 1339 O O . THR A 1 181 ? 18.453 0.291 -21.210 1.00 45.03 181 THR A O 1
ATOM 1342 N N . ILE A 1 182 ? 17.510 -0.446 -19.315 1.00 40.56 182 ILE A N 1
ATOM 1343 C CA . ILE A 1 182 ? 17.747 0.788 -18.571 1.00 40.56 182 ILE A CA 1
ATOM 1344 C 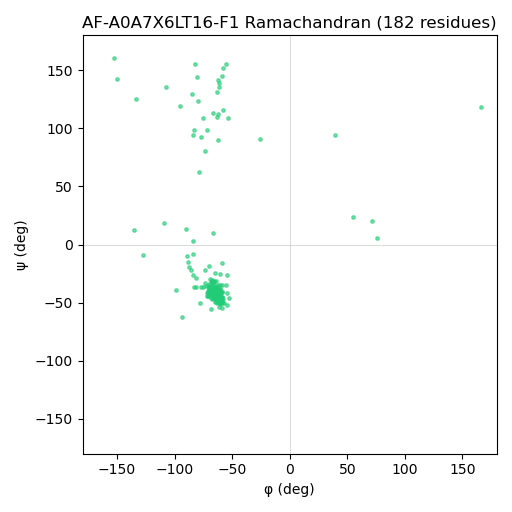C . ILE A 1 182 ? 19.155 0.657 -18.021 1.00 40.56 182 ILE A C 1
ATOM 1346 O O . ILE A 1 182 ? 19.385 -0.047 -17.043 1.00 40.56 182 ILE A O 1
ATOM 1350 N N . ALA A 1 183 ? 20.087 1.286 -18.732 1.00 34.06 183 ALA A N 1
ATOM 1351 C CA . ALA A 1 183 ? 21.405 1.600 -18.226 1.00 34.06 183 ALA A CA 1
ATOM 1352 C C . ALA A 1 183 ? 21.247 2.464 -16.967 1.00 34.06 183 ALA A C 1
ATOM 1354 O O . ALA A 1 183 ? 20.725 3.579 -17.033 1.00 34.06 183 ALA A O 1
ATOM 1355 N N . PHE A 1 184 ? 21.677 1.913 -15.840 1.00 38.66 184 PHE A N 1
ATOM 1356 C CA . PHE A 1 184 ? 22.171 2.645 -14.684 1.00 38.66 184 PHE A CA 1
ATOM 1357 C C . PHE A 1 184 ? 23.478 1.982 -14.271 1.00 38.66 184 PHE A C 1
ATOM 1359 O O . PHE A 1 184 ? 23.487 0.731 -14.209 1.00 38.66 184 PHE A O 1
#

Nearest PDB structures (foldseek):
  8ha0-assembly1_R  TM=3.057E-01  e=7.416E+00  Homo sapiens
  8jd2-assembly1_2  TM=1.974E-01  e=5.022E+00  Homo sapiens

Foldseek 3Di:
DPPVVCVVVVPPPQDFLLNLLQVQLVVQVVLQVVVVVVCVVVVDPDDRPVVRNVLRRVLSNVLSVCQQCVLVVVDDDPLLSQQLRVLLRVCSLVLLLQLLLLVLQLVLDPDPVSVVVSVVSNVVSSVVSVVSNVVSVVRSVCVRVVNDGGDDPDDDCVVSVVSSVVSSVVSSVCVVVRDPPDDD

Organism: NCBI:txid57171

Mean predicted aligned error: 11.77 Å